Protein AF-A0A970TA28-F1 (afdb_monomer_lite)

Foldseek 3Di:
DQKFFDPQLVVLLVVQLVCQQVVNDDADDVCLLVPPVTIDDDDPPQDDDQDADFFLVVLLVRVLVSQVSDPDNCLPGQRRLLSVCRSRVCQQFNDDPNGTNRDDCLCRGADPPDLQSNCNHLHSNLNVLCVLAPPLSLAQRGDGSNDRDLLCVLAVSDVCQSRQNQNSQLCCQQFADPVVSYGDPPLSPPDAQQRSNCSRPPVVVVVVVPDPSSPDHSVVSNVPDDPSSVVRND

pLDDT: mean 92.18, std 5.47, range [70.69, 98.19]

Radius of gyration: 19.2 Å; chains: 1; bounding box: 44×40×49 Å

Structure (mmCIF, N/CA/C/O backbone):
data_AF-A0A970TA28-F1
#
_entry.id   AF-A0A970TA28-F1
#
loop_
_atom_site.group_PDB
_atom_site.id
_atom_site.type_symbol
_atom_site.label_atom_id
_atom_site.label_alt_id
_atom_site.label_comp_id
_atom_site.label_asym_id
_atom_site.label_entity_id
_atom_site.label_seq_id
_atom_site.pdbx_PDB_ins_code
_atom_site.Cartn_x
_atom_site.Cartn_y
_atom_site.Cartn_z
_atom_site.occupancy
_atom_site.B_iso_or_equiv
_atom_site.auth_seq_id
_atom_site.auth_comp_id
_atom_site.auth_asym_id
_atom_site.auth_atom_id
_atom_site.pdbx_PDB_model_num
ATOM 1 N N . MET A 1 1 ? -19.037 9.767 9.884 1.00 89.19 1 MET A N 1
ATOM 2 C CA . MET A 1 1 ? -18.231 10.943 9.486 1.00 89.19 1 MET A CA 1
ATOM 3 C C . MET A 1 1 ? -16.760 10.577 9.578 1.00 89.19 1 MET A C 1
ATOM 5 O O . MET A 1 1 ? -16.440 9.688 10.360 1.00 89.19 1 MET A O 1
ATOM 9 N N . LEU A 1 2 ? -15.897 11.191 8.768 1.00 94.31 2 LEU A N 1
ATOM 10 C CA . LEU A 1 2 ? -14.451 10.983 8.846 1.00 94.31 2 LEU A CA 1
ATOM 11 C C . LEU A 1 2 ? -13.891 11.561 10.156 1.00 94.31 2 LEU A C 1
ATOM 13 O O . LEU A 1 2 ? -14.307 12.632 10.601 1.00 94.31 2 LEU A O 1
ATOM 17 N N . ARG A 1 3 ? -12.977 10.824 10.787 1.00 95.56 3 ARG A N 1
ATOM 18 C CA . ARG A 1 3 ? -12.331 11.213 12.042 1.00 95.56 3 ARG A CA 1
ATOM 19 C C . ARG A 1 3 ? -10.854 10.843 12.014 1.00 95.56 3 ARG A C 1
ATOM 21 O O . ARG A 1 3 ? -10.392 10.128 11.127 1.00 95.56 3 ARG A O 1
ATOM 28 N N . GLU A 1 4 ? -10.142 11.322 13.013 1.00 96.75 4 GLU A N 1
ATOM 29 C CA . GLU A 1 4 ? -8.777 10.928 13.338 1.00 96.75 4 GLU A CA 1
ATOM 30 C C . GLU A 1 4 ? -8.694 10.598 14.827 1.00 96.75 4 GLU A C 1
ATOM 32 O O . GLU A 1 4 ? -9.433 11.177 15.628 1.00 96.75 4 GLU A O 1
ATOM 37 N N . PHE A 1 5 ? -7.827 9.661 15.209 1.00 98.19 5 PHE A N 1
ATOM 38 C CA . PHE A 1 5 ? -7.563 9.405 16.623 1.00 98.19 5 PHE A CA 1
ATOM 39 C C . PHE A 1 5 ? -6.798 10.566 17.267 1.00 98.19 5 PHE A C 1
ATOM 41 O O . PHE A 1 5 ? -5.888 11.133 16.663 1.00 98.19 5 PHE A O 1
ATOM 48 N N . THR A 1 6 ? -7.148 10.872 18.515 1.00 97.69 6 THR A N 1
ATOM 49 C CA . THR A 1 6 ? -6.296 11.619 19.452 1.00 97.69 6 THR A CA 1
ATOM 50 C C . THR A 1 6 ? -5.184 10.705 19.982 1.00 97.69 6 THR A C 1
ATOM 52 O O . THR A 1 6 ? -5.209 9.498 19.738 1.00 97.69 6 THR A O 1
ATOM 55 N N . GLU A 1 7 ? -4.247 11.230 20.778 1.00 96.94 7 GLU A N 1
ATOM 56 C CA . GLU A 1 7 ? -3.225 10.377 21.410 1.00 96.94 7 GLU A CA 1
ATOM 57 C C . GLU A 1 7 ? -3.851 9.301 22.312 1.00 96.94 7 GLU A C 1
ATOM 59 O O . GLU A 1 7 ? -3.487 8.131 22.245 1.00 96.94 7 GLU A O 1
ATOM 64 N N . THR A 1 8 ? -4.885 9.660 23.077 1.00 97.38 8 THR A N 1
ATOM 65 C CA . THR A 1 8 ? -5.658 8.701 23.883 1.00 97.38 8 THR A CA 1
ATOM 66 C C . THR A 1 8 ? -6.327 7.627 23.020 1.00 97.38 8 THR A C 1
ATOM 68 O O . THR A 1 8 ? -6.333 6.455 23.391 1.00 97.38 8 THR A O 1
ATOM 71 N N . GLY A 1 9 ? -6.863 7.988 21.848 1.00 97.75 9 GLY A N 1
ATOM 72 C CA . GLY A 1 9 ? -7.415 7.025 20.892 1.00 97.75 9 GLY A CA 1
ATOM 73 C C . GLY A 1 9 ? -6.357 6.091 20.300 1.00 97.75 9 GLY A C 1
ATOM 74 O O . GLY A 1 9 ? -6.614 4.897 20.139 1.00 97.75 9 GLY A O 1
ATOM 75 N N . LEU A 1 10 ? -5.158 6.611 20.021 1.00 97.81 10 LEU A N 1
ATOM 76 C CA . LEU A 1 10 ? -4.024 5.813 19.555 1.00 97.81 10 LEU A CA 1
ATOM 77 C C . LEU A 1 10 ? -3.574 4.806 20.615 1.00 97.81 10 LEU A C 1
ATOM 79 O O . LEU A 1 10 ? -3.378 3.642 20.273 1.00 97.81 10 LEU A O 1
ATOM 83 N N . GLU A 1 11 ? -3.476 5.209 21.882 1.00 97.62 11 GLU A N 1
ATOM 84 C CA . GLU A 1 11 ? -3.145 4.300 22.988 1.00 97.62 11 GLU A CA 1
ATOM 85 C C . GLU A 1 11 ? -4.168 3.172 23.133 1.00 97.62 11 GLU A C 1
ATOM 87 O O . GLU A 1 11 ? -3.812 1.995 23.180 1.00 97.62 11 GLU A O 1
ATOM 92 N N . VAL A 1 12 ? -5.459 3.502 23.090 1.00 97.31 12 VAL A N 1
ATOM 93 C CA . VAL A 1 12 ? -6.525 2.492 23.106 1.00 97.31 12 VAL A CA 1
ATOM 94 C C . VAL A 1 12 ? -6.393 1.518 21.933 1.00 97.31 12 VAL A C 1
ATOM 96 O O . VAL A 1 12 ? -6.573 0.309 22.102 1.00 97.31 12 VAL A O 1
ATOM 99 N N . PHE A 1 13 ? -6.047 2.013 20.743 1.00 97.94 13 PHE A N 1
ATOM 100 C CA . PHE A 1 13 ? -5.838 1.155 19.582 1.00 97.94 13 PHE A CA 1
ATOM 101 C C . PHE A 1 13 ? -4.569 0.295 19.697 1.00 97.94 13 PHE A C 1
ATOM 103 O O . PHE A 1 13 ? -4.603 -0.879 19.327 1.00 97.94 13 PHE A O 1
ATOM 110 N N . ARG A 1 14 ? -3.474 0.818 20.268 1.00 97.62 14 ARG A N 1
ATOM 111 C CA . ARG A 1 14 ? -2.256 0.046 20.586 1.00 97.62 14 ARG A CA 1
ATOM 112 C C . ARG A 1 14 ? -2.580 -1.120 21.521 1.00 97.62 14 ARG A C 1
ATOM 114 O O . ARG A 1 14 ? -2.218 -2.256 21.209 1.00 97.62 14 ARG A O 1
ATOM 121 N N . THR A 1 15 ? -3.305 -0.851 22.605 1.00 97.06 15 THR A N 1
ATOM 122 C CA . THR A 1 15 ? -3.743 -1.866 23.573 1.00 97.06 15 THR A CA 1
ATOM 123 C C . THR A 1 15 ? -4.620 -2.919 22.906 1.00 97.06 15 THR A C 1
ATOM 125 O O . THR A 1 15 ? -4.326 -4.108 23.005 1.00 97.06 15 THR A O 1
ATOM 128 N N . PHE A 1 16 ? -5.612 -2.497 22.116 1.00 96.81 16 PHE A N 1
ATOM 129 C CA . PHE A 1 16 ? -6.457 -3.412 21.348 1.00 96.81 16 PHE A CA 1
ATOM 130 C 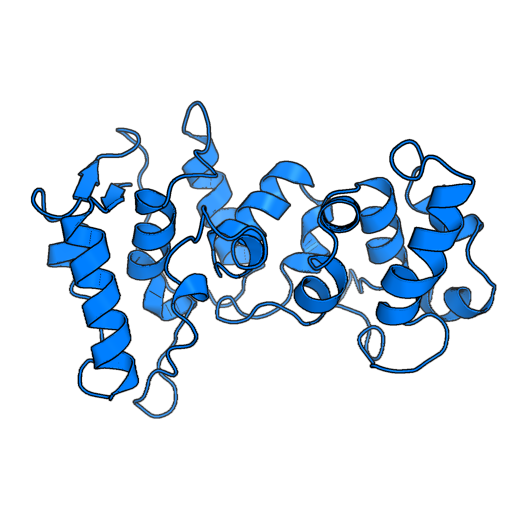C . PHE A 1 16 ? -5.648 -4.357 20.444 1.00 96.81 16 PHE A C 1
ATOM 132 O O . PHE A 1 16 ? -5.918 -5.559 20.405 1.00 96.81 16 PHE A O 1
ATOM 139 N N . LEU A 1 17 ? -4.651 -3.841 19.714 1.00 96.81 17 LEU A N 1
ATOM 140 C CA . LEU A 1 17 ? -3.800 -4.665 18.850 1.00 96.81 17 LEU A CA 1
ATOM 141 C C . LEU A 1 17 ? -2.975 -5.678 19.656 1.00 96.81 17 LEU A C 1
ATOM 143 O O . LEU A 1 17 ? -2.722 -6.775 19.157 1.00 96.81 17 LEU A O 1
ATOM 147 N N . SER A 1 18 ? -2.549 -5.324 20.874 1.00 96.12 18 SER A N 1
ATOM 148 C CA . SER A 1 18 ? -1.853 -6.243 21.783 1.00 96.12 18 SER A CA 1
ATOM 149 C C . SER A 1 18 ? -2.778 -7.353 22.272 1.00 96.12 18 SER A C 1
ATOM 151 O O . SER A 1 18 ? -2.493 -8.524 22.039 1.00 96.12 18 SER A O 1
ATOM 153 N N . GLU A 1 19 ? -3.930 -6.993 22.836 1.00 94.62 19 GLU A N 1
ATOM 154 C CA . GLU A 1 19 ? -4.918 -7.940 23.369 1.00 94.62 19 GLU A CA 1
ATOM 155 C C . GLU A 1 19 ? -5.432 -8.900 22.289 1.00 94.62 19 GLU A C 1
ATOM 157 O O . GLU A 1 19 ? -5.535 -10.104 22.506 1.00 94.62 19 GLU A O 1
ATOM 162 N N . THR A 1 20 ? -5.706 -8.388 21.085 1.00 93.75 20 THR A N 1
ATOM 163 C CA . THR A 1 20 ? -6.155 -9.213 19.951 1.00 93.75 20 THR A CA 1
ATOM 164 C C . THR A 1 20 ? -5.072 -10.210 19.530 1.00 93.75 20 THR A C 1
ATOM 166 O O . THR A 1 20 ? -5.380 -11.335 19.147 1.00 93.75 20 THR A O 1
ATOM 169 N N . ARG A 1 21 ? -3.789 -9.829 19.614 1.00 93.38 21 ARG A N 1
ATOM 170 C CA . ARG A 1 21 ? -2.665 -10.729 19.308 1.00 93.38 21 ARG A CA 1
ATOM 171 C C . ARG A 1 21 ? -2.540 -11.861 20.328 1.00 93.38 21 ARG A C 1
ATOM 173 O O . ARG A 1 21 ? -2.111 -12.949 19.958 1.00 93.38 21 ARG A O 1
ATOM 180 N N . GLU A 1 22 ? -2.920 -11.602 21.573 1.00 91.62 22 GLU A N 1
ATOM 181 C CA . GLU A 1 22 ? -2.973 -12.584 22.662 1.00 91.62 22 GLU A CA 1
ATOM 182 C C . GLU A 1 22 ? -4.254 -13.437 22.638 1.00 91.62 22 GLU A C 1
ATOM 184 O O . GLU A 1 22 ? -4.374 -14.380 23.412 1.00 91.62 22 GLU A O 1
ATOM 189 N N . GLY A 1 23 ? -5.204 -13.138 21.742 1.00 87.38 23 GLY A N 1
ATOM 190 C CA . GLY A 1 23 ? -6.494 -13.829 21.661 1.00 87.38 23 GLY A CA 1
ATOM 191 C C . GLY A 1 23 ? -7.528 -13.345 22.682 1.00 87.38 23 GLY A C 1
ATOM 192 O O . GLY A 1 23 ? -8.589 -13.945 22.804 1.00 87.38 23 GLY A O 1
ATOM 193 N N . ASN A 1 24 ? -7.253 -12.242 23.381 1.00 87.00 24 ASN A N 1
ATOM 194 C CA . ASN A 1 24 ? -8.108 -11.692 24.436 1.00 87.00 24 ASN A CA 1
ATOM 195 C C . ASN A 1 24 ? -9.228 -10.785 23.896 1.00 87.00 24 ASN A C 1
ATOM 197 O O . ASN A 1 24 ? -10.056 -10.291 24.662 1.00 87.00 24 ASN A O 1
ATOM 201 N N . ARG A 1 25 ? -9.247 -10.513 22.584 1.00 84.56 25 ARG A N 1
ATOM 202 C CA . ARG A 1 25 ? -10.191 -9.575 21.967 1.00 84.56 25 ARG A CA 1
ATOM 203 C C . ARG A 1 25 ? -10.436 -9.887 20.496 1.00 84.56 25 ARG A C 1
ATOM 205 O O . ARG A 1 25 ? -9.496 -10.153 19.757 1.00 84.56 25 ARG A O 1
ATOM 212 N N . GLU A 1 26 ? -11.692 -9.809 20.058 1.00 77.38 26 GLU A N 1
ATOM 213 C CA . GLU A 1 26 ? -12.083 -10.170 18.684 1.00 77.38 26 GL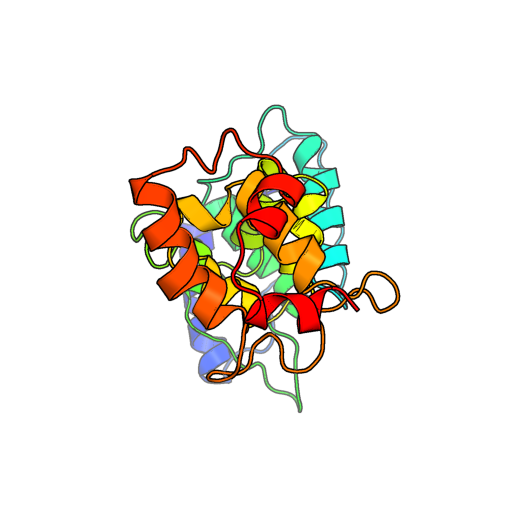U A CA 1
ATOM 214 C C . GLU A 1 26 ? -12.374 -8.969 17.771 1.00 77.38 26 GLU A C 1
ATOM 216 O O . GLU A 1 26 ? -12.294 -9.089 16.544 1.00 77.38 26 GLU A O 1
ATOM 221 N N . GLY A 1 27 ? -12.708 -7.804 18.333 1.00 84.38 27 GLY A N 1
ATOM 222 C CA . GLY A 1 27 ? -13.155 -6.640 17.566 1.00 84.38 27 GLY A CA 1
ATOM 223 C C . GLY A 1 27 ? -12.859 -5.310 18.251 1.00 84.38 27 GLY A C 1
ATOM 224 O O . GLY A 1 27 ? -12.813 -5.223 19.481 1.00 84.38 27 GLY A O 1
ATOM 225 N N . PHE A 1 28 ? -12.625 -4.278 17.438 1.00 90.44 28 PHE A N 1
ATOM 226 C CA . PHE A 1 28 ? -12.413 -2.923 17.936 1.00 90.44 28 PHE A CA 1
ATOM 227 C C . PHE A 1 28 ? -13.771 -2.279 18.261 1.00 90.44 28 PHE A C 1
ATOM 229 O O . PHE A 1 28 ? -14.652 -2.324 17.399 1.00 90.44 28 PHE A O 1
ATOM 236 N N . PRO A 1 29 ? -13.968 -1.689 19.454 1.00 90.31 29 PRO A N 1
ATOM 237 C CA . PRO A 1 29 ? -15.265 -1.124 19.832 1.00 90.31 29 PRO A CA 1
ATOM 238 C C . PRO A 1 29 ? -15.659 0.088 18.977 1.00 90.31 29 PRO A C 1
ATOM 240 O O . PRO A 1 29 ? -14.902 1.058 18.852 1.00 90.31 29 PRO A O 1
ATOM 243 N N . ASP A 1 30 ? -16.868 0.058 18.414 1.00 90.62 30 ASP A N 1
ATOM 244 C CA . ASP A 1 30 ? -17.380 1.110 17.525 1.00 90.62 30 ASP A CA 1
ATOM 245 C C . ASP A 1 30 ? -17.643 2.435 18.259 1.00 90.62 30 ASP A C 1
ATOM 247 O O . ASP A 1 30 ? -17.602 3.515 17.656 1.00 90.62 30 ASP A O 1
ATOM 251 N N . GLU A 1 31 ? -17.848 2.378 19.575 1.00 92.62 31 GLU A N 1
ATOM 252 C CA . GLU A 1 31 ? -18.010 3.540 20.446 1.00 92.62 31 GLU A CA 1
ATOM 253 C C . GLU A 1 31 ? -16.738 4.394 20.452 1.00 92.62 31 GLU A C 1
ATOM 255 O O . GLU A 1 31 ? -16.802 5.624 20.414 1.00 92.62 31 GLU A O 1
ATOM 260 N N . ILE A 1 32 ? -15.566 3.751 20.421 1.00 94.38 32 ILE A N 1
ATOM 261 C CA . ILE A 1 32 ? -14.268 4.435 20.442 1.00 94.38 32 ILE A CA 1
ATOM 262 C C . ILE A 1 32 ? -14.037 5.168 19.121 1.00 94.38 32 ILE A C 1
ATOM 264 O O . ILE A 1 32 ? -13.558 6.301 19.128 1.00 94.38 32 ILE A O 1
ATOM 268 N N . LEU A 1 33 ? -14.468 4.584 17.995 1.00 94.69 33 LEU A N 1
ATOM 269 C CA . LEU A 1 33 ? -14.372 5.209 16.670 1.00 94.69 33 LEU A CA 1
ATOM 270 C C . LEU A 1 33 ? -15.173 6.511 16.551 1.00 94.69 33 LEU A C 1
ATOM 272 O O . LEU A 1 33 ? -14.926 7.270 15.614 1.00 94.69 33 LEU A O 1
ATOM 276 N N . ASN A 1 34 ? -16.118 6.768 17.460 1.00 93.56 34 ASN A N 1
ATOM 277 C CA . ASN A 1 34 ? -16.972 7.956 17.454 1.00 93.56 34 ASN A CA 1
ATOM 278 C C . ASN A 1 34 ? -16.864 8.809 18.726 1.00 93.56 34 ASN A C 1
ATOM 280 O O . ASN A 1 34 ? -17.508 9.859 18.811 1.00 93.56 34 ASN A O 1
ATOM 284 N N . SER A 1 35 ?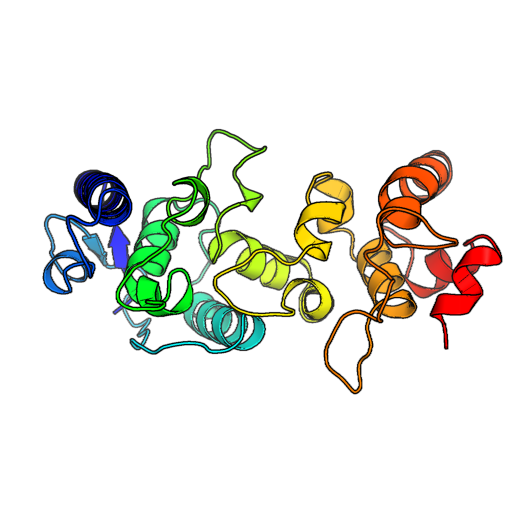 -16.054 8.379 19.692 1.00 94.38 35 SER A N 1
ATOM 285 C CA . SER A 1 35 ? -15.934 9.011 21.000 1.00 94.38 35 SER A CA 1
ATOM 286 C C . SER A 1 35 ? -15.206 10.358 20.907 1.00 94.38 35 SER A C 1
ATOM 288 O O . SER A 1 35 ? -14.079 10.390 20.404 1.00 94.38 35 SER A O 1
ATOM 290 N N . PRO A 1 36 ? -15.756 11.450 21.472 1.00 93.62 36 PRO A N 1
ATOM 291 C CA . PRO A 1 36 ? -15.071 12.746 21.516 1.00 93.62 36 PRO A CA 1
ATOM 292 C C . PRO A 1 36 ? -13.778 12.708 22.349 1.00 93.62 36 PRO A C 1
ATOM 294 O O . PRO A 1 36 ? -12.853 13.454 22.066 1.00 93.62 36 PRO A O 1
ATOM 297 N N . ASN A 1 37 ? -13.665 11.787 23.314 1.00 95.31 37 ASN A N 1
ATOM 298 C CA . ASN A 1 37 ? -12.456 11.629 24.139 1.00 95.31 37 ASN A CA 1
ATOM 299 C C . ASN A 1 37 ? -11.300 10.906 23.424 1.00 95.31 37 ASN A C 1
ATOM 301 O O . ASN A 1 37 ? -10.185 10.873 23.939 1.00 95.31 37 ASN A O 1
ATOM 305 N N . HIS A 1 38 ? -11.575 10.278 22.277 1.00 97.25 38 HIS A N 1
ATOM 306 C CA . HIS A 1 38 ? -10.628 9.414 21.563 1.00 97.25 38 HIS A CA 1
ATOM 307 C C . HIS A 1 38 ? -10.438 9.835 20.102 1.00 97.25 38 HIS A C 1
ATOM 309 O O . HIS A 1 38 ? -9.544 9.331 19.426 1.00 97.25 38 HIS A O 1
ATOM 315 N N . THR A 1 39 ? -11.292 10.720 19.581 1.00 97.38 39 THR A N 1
ATOM 316 C CA . THR A 1 39 ? -11.286 11.108 18.172 1.00 97.38 39 THR A CA 1
ATOM 317 C C . THR A 1 39 ? -11.659 12.568 17.975 1.00 97.38 39 THR A C 1
ATOM 319 O O . THR A 1 39 ? -12.572 13.076 18.626 1.00 97.38 39 THR A O 1
ATOM 322 N N . ASN A 1 40 ? -11.040 13.193 16.977 1.00 95.81 40 ASN A N 1
ATOM 323 C CA . ASN A 1 40 ? -11.439 14.495 16.456 1.00 95.81 40 ASN A CA 1
ATOM 324 C C . ASN A 1 40 ? -12.181 14.325 15.128 1.00 95.81 40 ASN A C 1
ATOM 326 O O . ASN A 1 40 ? -11.899 13.409 14.351 1.00 95.81 40 ASN A O 1
ATOM 330 N N . LEU A 1 41 ? -13.151 15.200 14.858 1.00 93.94 41 LEU A N 1
ATOM 331 C CA . LEU A 1 41 ? -13.810 15.239 13.555 1.00 93.94 41 LEU A CA 1
ATOM 332 C C . LEU A 1 41 ? -12.827 15.790 12.516 1.00 93.94 41 LEU A C 1
ATOM 334 O O . LEU A 1 41 ? -12.285 16.876 12.703 1.00 93.94 41 LEU A O 1
ATOM 338 N N . LEU A 1 42 ? -12.647 15.075 11.406 1.00 91.38 42 LEU A N 1
ATOM 339 C CA . LEU A 1 42 ? -11.768 15.502 10.322 1.00 91.38 42 LEU A CA 1
ATOM 340 C C . LEU A 1 42 ? -12.578 15.677 9.037 1.00 91.38 42 LEU A C 1
ATOM 342 O O . LEU A 1 42 ? -13.239 14.747 8.587 1.00 91.38 42 LEU A O 1
ATOM 346 N N . GLY A 1 43 ? -12.503 16.860 8.424 1.00 82.94 43 GLY A N 1
ATOM 347 C CA . GLY A 1 43 ? -13.200 17.156 7.169 1.00 82.94 43 GLY A CA 1
ATOM 348 C C . GLY A 1 43 ? -14.727 17.125 7.299 1.00 82.94 43 GLY A C 1
ATOM 349 O O . GLY A 1 43 ? -15.355 16.160 6.847 1.00 82.94 43 GLY A O 1
ATOM 350 N N . PRO A 1 44 ? -15.348 18.167 7.886 1.00 77.81 44 PRO A N 1
ATOM 351 C CA . PRO A 1 44 ? -16.802 18.273 7.984 1.00 77.81 44 PRO A CA 1
ATOM 352 C C . PRO A 1 44 ? -17.466 18.039 6.616 1.00 77.81 44 PRO A C 1
ATOM 354 O O . PRO A 1 44 ? -17.135 18.698 5.635 1.00 77.81 44 PRO A O 1
ATOM 357 N N . GLY A 1 45 ? -18.369 17.056 6.531 1.00 80.44 45 GLY A N 1
ATOM 358 C CA . GLY A 1 45 ? -19.044 16.668 5.282 1.00 80.44 45 GLY A CA 1
ATOM 359 C C . GLY A 1 45 ? -18.425 15.480 4.528 1.00 80.44 45 GLY A C 1
ATOM 360 O O . GLY A 1 45 ? -19.056 14.942 3.611 1.00 80.44 45 GLY A O 1
ATOM 361 N N . VAL A 1 46 ? -17.247 14.986 4.929 1.00 89.69 46 VAL A N 1
ATOM 362 C CA . VAL A 1 46 ? -16.703 13.728 4.394 1.00 89.69 46 VAL A CA 1
ATOM 363 C C . VAL A 1 46 ? -17.315 12.541 5.136 1.00 89.69 46 VAL A C 1
ATOM 365 O O . VAL A 1 46 ? -17.015 12.254 6.297 1.00 89.69 46 VAL A O 1
ATOM 368 N N . ASN A 1 47 ? -18.192 11.818 4.440 1.00 88.38 47 ASN A N 1
ATOM 369 C CA . ASN A 1 47 ? -18.864 10.636 4.967 1.00 88.38 47 ASN A CA 1
ATOM 370 C C . ASN A 1 47 ? -18.281 9.357 4.374 1.00 88.38 47 ASN A C 1
ATOM 372 O O . ASN A 1 47 ? -18.506 9.046 3.206 1.00 88.38 47 ASN A O 1
ATOM 376 N N . ILE A 1 48 ? -17.591 8.592 5.219 1.00 92.94 48 ILE A N 1
ATOM 377 C CA . ILE A 1 48 ? -17.159 7.229 4.910 1.00 92.94 48 ILE A CA 1
ATOM 378 C C . ILE A 1 48 ? -18.147 6.220 5.508 1.00 92.94 48 ILE A C 1
ATOM 380 O O . ILE A 1 48 ? -18.753 6.483 6.548 1.00 92.94 48 ILE A O 1
ATOM 384 N N . LYS A 1 49 ? -18.319 5.074 4.848 1.00 93.88 49 LYS A N 1
ATOM 385 C CA . LYS A 1 49 ? -19.237 4.003 5.252 1.00 93.88 49 LYS A CA 1
ATOM 386 C C . LYS A 1 49 ? -18.447 2.775 5.679 1.00 93.88 49 LYS A C 1
ATOM 388 O O . LYS A 1 49 ? -17.514 2.383 4.982 1.00 93.88 49 LYS A O 1
ATOM 393 N N . LYS A 1 50 ? -18.866 2.144 6.777 1.00 92.38 50 LYS A N 1
ATOM 394 C CA . LYS A 1 50 ? -18.310 0.859 7.208 1.00 92.38 50 LYS A CA 1
ATOM 395 C C . LYS A 1 50 ? -18.679 -0.207 6.178 1.00 92.38 50 LYS A C 1
ATOM 397 O O . LYS A 1 50 ? -19.824 -0.278 5.734 1.00 92.38 50 LYS A O 1
ATOM 402 N N . ARG A 1 51 ? -17.683 -0.971 5.739 1.00 94.69 51 ARG A N 1
ATOM 403 C CA . ARG A 1 51 ? -17.816 -2.071 4.779 1.00 94.69 51 ARG A CA 1
ATOM 404 C C . ARG A 1 51 ? -16.567 -2.941 4.825 1.00 94.69 51 ARG A C 1
ATOM 406 O O . ARG A 1 51 ? -15.501 -2.467 5.214 1.00 94.69 51 ARG A O 1
ATOM 413 N N . VAL A 1 52 ? -16.701 -4.180 4.370 1.00 95.44 52 VAL A N 1
ATOM 414 C CA . VAL A 1 52 ? -15.572 -5.092 4.173 1.00 95.44 52 VAL A CA 1
ATOM 415 C C . VAL A 1 52 ? -15.140 -5.032 2.711 1.00 95.44 52 VAL A C 1
ATOM 417 O O . VAL A 1 52 ? -15.974 -5.083 1.804 1.00 95.44 52 VAL A O 1
ATOM 420 N N . PHE A 1 53 ? -13.841 -4.875 2.479 1.00 96.81 53 PHE A N 1
ATOM 421 C CA . PHE A 1 53 ? -13.244 -4.880 1.148 1.00 96.81 53 PHE A CA 1
ATOM 422 C C . PHE A 1 53 ? -12.639 -6.244 0.846 1.00 96.81 53 PHE A C 1
ATOM 424 O O . PHE A 1 53 ? -11.934 -6.817 1.674 1.00 96.81 53 PHE A O 1
ATOM 431 N N . THR A 1 54 ? -12.872 -6.740 -0.365 1.00 94.00 54 THR A N 1
ATOM 432 C CA . THR A 1 54 ? -12.299 -8.017 -0.820 1.00 94.00 54 THR A CA 1
ATOM 433 C C . THR A 1 54 ? -10.945 -7.818 -1.494 1.00 94.00 54 THR A C 1
ATOM 435 O O . THR A 1 54 ? -10.061 -8.671 -1.398 1.00 94.00 54 THR A O 1
ATOM 438 N N . THR A 1 55 ? -10.746 -6.664 -2.136 1.00 95.06 55 THR A N 1
ATOM 439 C CA . THR A 1 55 ? -9.506 -6.326 -2.840 1.00 95.06 55 THR A CA 1
ATOM 440 C C . THR A 1 55 ? -8.907 -5.024 -2.325 1.00 95.06 55 THR A C 1
ATOM 442 O O . THR A 1 55 ? -9.607 -4.088 -1.928 1.00 95.06 55 THR A O 1
ATOM 445 N N . LYS A 1 56 ? -7.575 -4.940 -2.365 1.00 95.31 56 LYS A N 1
ATOM 446 C CA . LYS A 1 56 ? -6.848 -3.719 -2.009 1.00 95.31 56 LYS A CA 1
ATOM 447 C C . LYS A 1 56 ? -7.161 -2.574 -2.975 1.00 95.31 56 LYS A C 1
ATOM 449 O O . LYS A 1 56 ? -7.333 -1.447 -2.519 1.00 95.31 56 LYS A O 1
ATOM 454 N N . LYS A 1 57 ? -7.297 -2.859 -4.278 1.00 95.44 57 LYS A N 1
ATOM 455 C CA . LYS A 1 57 ? -7.727 -1.889 -5.303 1.00 95.44 57 LYS A CA 1
ATOM 456 C C . LYS A 1 57 ? -9.046 -1.220 -4.918 1.00 95.44 57 LYS A C 1
ATOM 458 O O . LYS A 1 57 ? -9.111 0.004 -4.881 1.00 95.44 57 LYS A O 1
ATOM 463 N N . GLU A 1 58 ? -10.061 -2.001 -4.557 1.00 96.94 58 GLU A N 1
ATOM 464 C CA . GLU A 1 58 ? -11.361 -1.469 -4.147 1.00 96.94 58 GLU A CA 1
ATOM 465 C C . GLU A 1 58 ? -11.263 -0.573 -2.903 1.00 96.94 58 GLU A C 1
ATOM 467 O O . GLU A 1 58 ? -11.770 0.552 -2.912 1.00 96.94 58 GLU A O 1
ATOM 472 N N . MET A 1 59 ? -10.569 -1.043 -1.861 1.00 97.62 59 MET A N 1
ATOM 473 C CA . MET A 1 59 ? -10.356 -0.286 -0.623 1.00 97.62 59 MET A CA 1
ATOM 474 C C . MET A 1 59 ? -9.670 1.055 -0.894 1.00 97.62 59 MET A C 1
ATOM 476 O O . MET A 1 59 ? -10.125 2.104 -0.441 1.00 97.62 59 MET A O 1
ATOM 480 N N . VAL A 1 60 ? -8.586 1.031 -1.668 1.00 96.38 60 VAL A N 1
ATOM 481 C CA . VAL A 1 60 ? -7.770 2.212 -1.954 1.00 96.38 60 VAL A CA 1
ATOM 482 C C . VAL A 1 60 ? -8.529 3.213 -2.810 1.00 96.38 60 VAL A C 1
ATOM 484 O O . VAL A 1 60 ? -8.523 4.396 -2.485 1.00 96.38 60 VAL A O 1
ATOM 487 N N . LEU A 1 61 ? -9.227 2.765 -3.858 1.00 96.50 61 LEU A N 1
ATOM 488 C CA . LEU A 1 61 ? -10.035 3.654 -4.696 1.00 96.50 61 LEU A CA 1
ATOM 489 C C . LEU A 1 61 ? -11.183 4.284 -3.905 1.00 96.50 61 LEU A C 1
ATOM 491 O O . LEU A 1 61 ? -11.451 5.476 -4.067 1.00 96.50 61 LEU A O 1
ATOM 495 N N . TYR A 1 62 ? -11.832 3.518 -3.023 1.00 97.25 62 TYR A N 1
ATOM 496 C CA . TYR A 1 62 ? -12.878 4.039 -2.151 1.00 97.25 62 TYR A CA 1
ATOM 497 C C . TYR A 1 62 ? -12.336 5.106 -1.195 1.00 97.25 62 TYR A C 1
ATOM 499 O O . TYR A 1 62 ? -12.891 6.203 -1.121 1.00 97.25 62 TYR A O 1
ATOM 507 N N . ILE A 1 63 ? -11.253 4.807 -0.474 1.00 96.25 63 ILE A N 1
ATOM 508 C CA . ILE A 1 63 ? -10.663 5.736 0.495 1.00 96.25 63 ILE A CA 1
ATOM 509 C C . ILE A 1 63 ? -10.153 6.984 -0.223 1.00 96.25 63 ILE A C 1
ATOM 511 O O . ILE A 1 63 ? -10.541 8.086 0.151 1.00 96.25 63 ILE A O 1
ATOM 515 N N . HIS A 1 64 ? -9.386 6.821 -1.304 1.00 95.62 64 HIS A N 1
ATOM 516 C CA . HIS A 1 64 ? -8.884 7.931 -2.111 1.00 95.62 64 HIS A CA 1
ATOM 517 C C . HIS A 1 64 ? -10.024 8.843 -2.576 1.00 95.62 64 HIS A C 1
ATOM 519 O O . HIS A 1 64 ? -10.001 10.030 -2.281 1.00 95.62 64 HIS A O 1
ATOM 525 N N . LYS A 1 65 ? -11.080 8.290 -3.192 1.00 94.62 65 LYS A N 1
ATOM 526 C CA . LYS A 1 65 ? -12.242 9.064 -3.665 1.00 94.62 65 LYS A CA 1
ATOM 527 C C . LYS A 1 65 ? -12.902 9.897 -2.561 1.00 94.62 65 LYS A C 1
ATOM 529 O O . LYS A 1 65 ? -13.363 11.004 -2.831 1.00 94.62 65 LYS A O 1
ATOM 534 N N . ASN A 1 66 ? -13.006 9.363 -1.344 1.00 94.50 66 ASN A N 1
ATOM 535 C CA . ASN A 1 66 ? -13.609 10.092 -0.228 1.00 94.50 66 ASN A CA 1
ATOM 536 C C . ASN A 1 66 ? -12.660 11.150 0.342 1.00 94.50 66 ASN A C 1
ATOM 538 O O . ASN A 1 66 ? -13.107 12.257 0.629 1.00 94.50 66 ASN A O 1
ATOM 542 N N . LEU A 1 67 ? -11.367 10.839 0.466 1.00 93.56 67 LEU A N 1
ATOM 543 C CA . LEU A 1 67 ? -10.365 11.774 0.977 1.00 93.56 67 LEU A CA 1
ATOM 544 C C . LEU A 1 67 ? -10.051 12.904 -0.012 1.00 93.56 67 LEU A C 1
ATOM 546 O O . LEU A 1 67 ? -9.755 14.004 0.433 1.00 93.56 67 LEU A O 1
ATOM 550 N N . SER A 1 68 ? -10.210 12.701 -1.325 1.00 91.56 68 SER A N 1
ATOM 551 C CA . SER A 1 68 ? -10.087 13.766 -2.337 1.00 91.56 68 SER A CA 1
ATOM 552 C C . SER A 1 68 ? -11.128 14.888 -2.195 1.00 91.56 68 SER A C 1
ATOM 554 O O . SER A 1 68 ? -11.073 15.860 -2.938 1.00 91.56 68 SER A O 1
ATOM 556 N N . ARG A 1 69 ? -12.099 14.757 -1.280 1.00 90.00 69 ARG A N 1
ATOM 557 C CA . ARG A 1 69 ? -13.033 15.834 -0.909 1.00 90.00 69 ARG A CA 1
ATOM 558 C C . ARG A 1 69 ? -12.446 16.806 0.116 1.00 90.00 69 ARG A C 1
ATOM 560 O O . ARG A 1 69 ? -13.030 17.859 0.347 1.00 90.00 69 ARG A O 1
ATOM 567 N N . LEU A 1 70 ? -11.342 16.436 0.759 1.00 88.50 70 LEU A N 1
ATOM 568 C CA . LEU A 1 70 ? -10.545 17.346 1.572 1.00 88.50 70 LEU A CA 1
ATOM 569 C C . LEU A 1 70 ? -9.756 18.277 0.645 1.00 88.50 70 LEU A C 1
ATOM 571 O O . LEU A 1 70 ? -9.405 17.885 -0.467 1.00 88.50 70 LEU A O 1
ATOM 575 N N . SER A 1 71 ? -9.431 19.483 1.113 1.00 83.94 71 SER A N 1
ATOM 576 C CA . SER A 1 71 ? -8.560 20.408 0.372 1.00 83.94 71 SER A CA 1
ATOM 577 C C . SER A 1 71 ? -7.179 19.803 0.109 1.00 83.94 71 SER A C 1
ATOM 579 O O . SER A 1 71 ? -6.622 19.965 -0.972 1.00 83.94 71 SER A O 1
ATOM 581 N N . VAL A 1 72 ? -6.649 19.071 1.091 1.00 84.88 72 VAL A N 1
ATOM 582 C CA . VAL A 1 72 ? -5.410 18.296 1.005 1.00 84.88 72 VAL A CA 1
ATOM 583 C C . VAL A 1 72 ? -5.612 16.988 1.762 1.00 84.88 72 VAL A C 1
ATOM 585 O O . VAL A 1 72 ? -6.154 16.984 2.867 1.00 84.88 72 VAL A O 1
ATOM 588 N N . ILE A 1 73 ? -5.166 15.871 1.184 1.00 86.12 73 ILE A N 1
ATOM 589 C CA . ILE A 1 73 ? -5.140 14.582 1.883 1.00 86.12 73 ILE A CA 1
ATOM 590 C C . ILE A 1 73 ? -3.925 14.583 2.820 1.00 86.12 73 ILE A C 1
ATOM 592 O O . ILE A 1 73 ? -2.796 14.627 2.326 1.00 86.12 73 ILE A O 1
ATOM 596 N N . PRO A 1 74 ? -4.104 14.518 4.151 1.00 82.06 74 PRO A N 1
ATOM 597 C CA . PRO A 1 74 ? -2.981 14.610 5.071 1.00 82.06 74 PRO A CA 1
ATOM 598 C C . PRO A 1 74 ? -2.264 13.255 5.149 1.00 82.06 74 PRO A C 1
ATOM 600 O O . PRO A 1 74 ? -2.654 12.348 5.884 1.00 82.06 74 PRO A O 1
ATOM 603 N N . ILE A 1 75 ? -1.217 13.090 4.337 1.00 79.00 75 ILE A N 1
ATOM 604 C CA . ILE A 1 75 ? -0.451 11.838 4.264 1.00 79.00 75 ILE A CA 1
ATOM 605 C C . ILE A 1 75 ? 0.316 11.565 5.570 1.00 79.00 75 ILE A C 1
ATOM 607 O O . ILE A 1 75 ? 0.141 10.479 6.121 1.00 79.00 75 ILE A O 1
ATOM 611 N N . PRO A 1 76 ? 1.102 12.498 6.140 1.00 84.38 76 PRO A N 1
ATOM 612 C CA . PRO A 1 76 ? 1.630 12.321 7.487 1.00 84.38 76 PRO A CA 1
ATOM 613 C C . PRO A 1 76 ? 0.559 12.713 8.518 1.00 84.38 76 PRO A C 1
ATOM 615 O O . PRO A 1 76 ? 0.606 13.790 9.099 1.00 84.38 76 PRO A O 1
ATOM 618 N N . ASN A 1 77 ? -0.437 11.851 8.727 1.00 94.06 77 ASN A N 1
ATOM 619 C CA . ASN A 1 77 ? -1.409 12.006 9.813 1.00 94.06 77 ASN A CA 1
ATOM 620 C C . ASN A 1 77 ? -1.642 10.665 10.514 1.00 94.06 77 ASN A C 1
ATOM 622 O O . ASN A 1 77 ? -2.448 9.838 10.081 1.00 94.06 77 ASN A O 1
ATOM 626 N N . VAL A 1 78 ? -0.906 10.453 11.605 1.00 96.44 78 VAL A N 1
ATOM 627 C CA . VAL A 1 78 ? -0.956 9.206 12.375 1.00 96.44 78 VAL A CA 1
ATOM 628 C C . VAL A 1 78 ? -2.372 8.918 12.869 1.00 96.44 78 VAL A C 1
ATOM 630 O O . VAL A 1 78 ? -2.834 7.784 12.737 1.00 96.44 78 VAL A O 1
ATOM 633 N N . GLY A 1 79 ? -3.086 9.937 13.353 1.00 97.38 79 GLY A N 1
ATOM 634 C CA . GLY A 1 79 ? -4.454 9.812 13.850 1.00 97.38 79 GLY A CA 1
ATOM 635 C C . GLY A 1 79 ? -5.433 9.324 12.782 1.00 97.38 79 GLY A C 1
ATOM 636 O O . GLY A 1 79 ? -6.162 8.363 13.018 1.00 97.38 79 GLY A O 1
ATOM 637 N N . LEU A 1 80 ? -5.435 9.936 11.594 1.00 96.88 80 LEU A N 1
ATOM 638 C CA . LEU A 1 80 ? -6.321 9.582 10.481 1.00 96.88 80 LEU A CA 1
ATOM 639 C C . LEU A 1 80 ? -6.069 8.156 9.994 1.00 96.88 80 LEU A C 1
ATOM 641 O O . LEU A 1 80 ? -7.001 7.364 9.862 1.00 96.88 80 LEU A O 1
ATOM 645 N N . TRP A 1 81 ? -4.815 7.828 9.682 1.00 97.50 81 TRP A N 1
ATOM 646 C CA . TRP A 1 81 ? -4.504 6.544 9.055 1.00 97.50 81 TRP A CA 1
ATOM 647 C C . TRP A 1 81 ? -4.689 5.374 10.016 1.00 97.50 81 TRP A C 1
ATOM 649 O O . TRP A 1 81 ? -5.204 4.335 9.598 1.00 97.50 81 TRP A O 1
ATOM 659 N N . SER A 1 82 ? -4.371 5.577 11.297 1.00 97.94 82 SER A N 1
ATOM 660 C CA . SER A 1 82 ? -4.623 4.586 12.345 1.00 97.94 82 SER A CA 1
ATOM 661 C C . SER A 1 82 ? -6.121 4.444 12.631 1.00 97.94 82 SER A C 1
ATOM 663 O O . SER A 1 82 ? -6.614 3.330 12.794 1.00 97.94 82 SER A O 1
ATOM 665 N N . TRP A 1 83 ? -6.880 5.545 12.600 1.00 97.88 83 TRP A N 1
ATOM 666 C CA . TRP A 1 83 ? -8.339 5.494 12.718 1.00 97.88 83 TRP A CA 1
ATOM 667 C C . TRP A 1 83 ? -8.984 4.756 11.544 1.00 97.88 83 TRP A C 1
ATOM 669 O O . TRP A 1 83 ? -9.833 3.897 11.761 1.00 97.88 83 TRP A O 1
ATOM 679 N N . LEU A 1 84 ? -8.539 4.992 10.306 1.00 97.69 84 LEU A N 1
ATOM 680 C CA . LEU A 1 84 ? -8.997 4.230 9.139 1.00 97.69 84 LEU A CA 1
ATOM 681 C C . LEU A 1 84 ? -8.649 2.740 9.254 1.00 97.69 84 LEU A C 1
ATOM 683 O O . LEU A 1 84 ? -9.441 1.899 8.826 1.00 97.69 84 LEU A O 1
ATOM 687 N N . ALA A 1 85 ? -7.490 2.404 9.827 1.00 97.56 85 ALA A N 1
ATOM 688 C CA . ALA A 1 85 ? -7.103 1.019 10.071 1.00 97.56 85 ALA A CA 1
ATOM 689 C C . ALA A 1 85 ? -8.024 0.336 11.090 1.00 97.56 85 ALA A C 1
ATOM 691 O O . ALA A 1 85 ? -8.457 -0.788 10.845 1.00 97.56 85 ALA A O 1
ATOM 692 N N . ALA A 1 86 ? -8.375 1.020 12.182 1.00 97.56 86 ALA A N 1
ATOM 693 C CA . ALA A 1 86 ? -9.353 0.530 13.151 1.00 97.56 86 ALA A CA 1
ATOM 694 C C . ALA A 1 86 ? -10.769 0.437 12.546 1.00 97.56 86 ALA A C 1
ATOM 696 O O . ALA A 1 86 ? -11.460 -0.565 12.707 1.00 97.56 86 ALA A O 1
ATOM 697 N N . PHE A 1 87 ? -11.184 1.445 11.775 1.00 97.25 87 PHE A N 1
ATOM 698 C CA . PHE A 1 87 ? -12.505 1.512 11.148 1.00 97.25 87 PHE A CA 1
ATOM 699 C C . PHE A 1 87 ? -12.728 0.409 10.098 1.00 97.25 87 PHE A C 1
ATOM 701 O O . PHE A 1 87 ? -13.828 -0.132 9.984 1.00 97.25 87 PHE A O 1
ATOM 708 N N . TYR A 1 88 ? -11.683 0.050 9.344 1.00 97.31 88 TYR A N 1
ATOM 709 C CA . TYR A 1 88 ? -11.702 -1.026 8.345 1.00 97.31 88 TYR A CA 1
ATOM 710 C C . TYR A 1 88 ? -10.945 -2.279 8.796 1.00 97.31 88 TYR A C 1
ATOM 712 O O . TYR A 1 88 ? -10.466 -3.045 7.952 1.00 97.31 88 TYR A O 1
ATOM 720 N N . PHE A 1 89 ? -10.846 -2.513 10.108 1.00 96.25 89 PHE A N 1
ATOM 721 C CA . PHE A 1 89 ? -10.029 -3.591 10.664 1.00 96.25 89 PHE A CA 1
ATOM 722 C C . PHE A 1 89 ? -10.412 -4.972 10.117 1.00 96.25 89 PHE A C 1
ATOM 724 O O . PHE A 1 89 ? -9.538 -5.771 9.800 1.00 96.25 89 PHE A O 1
ATOM 731 N N . ASP A 1 90 ? -11.701 -5.214 9.867 1.00 95.06 90 ASP A N 1
ATOM 732 C CA . ASP A 1 90 ? -12.200 -6.453 9.251 1.00 95.06 90 ASP A CA 1
ATOM 733 C C . ASP A 1 90 ? -11.666 -6.717 7.845 1.00 95.06 90 ASP A C 1
ATOM 735 O O . ASP A 1 90 ? -11.536 -7.868 7.440 1.00 95.06 90 ASP A O 1
ATOM 739 N N . SER A 1 91 ? -11.312 -5.667 7.103 1.00 96.12 91 SER A N 1
ATOM 740 C CA . SER A 1 91 ? -10.708 -5.819 5.777 1.00 96.12 91 SER A CA 1
ATOM 741 C C . SER A 1 91 ? -9.216 -6.135 5.881 1.00 96.12 91 SER A C 1
ATOM 743 O O . SER A 1 91 ? -8.696 -6.977 5.153 1.00 96.12 91 SER A O 1
ATOM 745 N N . ILE A 1 92 ? -8.502 -5.455 6.781 1.00 96.31 92 ILE A N 1
ATOM 746 C CA . ILE A 1 92 ? -7.034 -5.527 6.854 1.00 96.31 92 ILE A CA 1
ATOM 747 C C . ILE A 1 92 ? -6.505 -6.564 7.854 1.00 96.31 92 ILE A C 1
ATOM 749 O O . ILE A 1 92 ? -5.331 -6.917 7.801 1.00 96.31 92 ILE A O 1
ATOM 753 N N . CYS A 1 93 ? -7.355 -7.080 8.735 1.00 95.50 93 CYS A N 1
ATOM 754 C CA . CYS A 1 93 ? -7.066 -8.157 9.675 1.00 95.50 93 CYS A CA 1
ATOM 755 C C . CYS A 1 93 ? -8.317 -9.043 9.842 1.00 95.50 93 CYS A C 1
ATOM 757 O O . CYS A 1 93 ? -8.917 -9.055 10.915 1.00 95.50 93 CYS A O 1
ATOM 759 N N . PRO A 1 94 ? -8.767 -9.743 8.784 1.00 93.81 94 PRO A N 1
ATOM 760 C CA . PRO A 1 94 ? -9.986 -10.547 8.829 1.00 93.81 94 PRO A CA 1
ATOM 761 C C . PRO A 1 94 ? -9.870 -11.712 9.819 1.00 93.81 94 PRO A C 1
ATOM 763 O O . PRO A 1 94 ? -8.784 -12.262 10.022 1.00 93.81 94 PRO A O 1
ATOM 766 N N . LEU A 1 95 ? -11.008 -12.124 10.381 1.00 91.56 95 LEU A N 1
ATOM 767 C CA . LEU A 1 95 ? -11.128 -13.369 11.141 1.00 91.56 95 LEU A CA 1
ATOM 768 C C . LEU A 1 95 ? -10.897 -14.568 10.214 1.00 91.56 95 LEU A C 1
ATOM 770 O O . LEU A 1 95 ? -11.486 -14.660 9.138 1.00 91.56 95 LEU A O 1
ATOM 774 N N . THR A 1 96 ? -10.030 -15.482 10.630 1.00 87.50 96 THR A N 1
ATOM 775 C CA . THR A 1 96 ? -9.769 -16.762 9.964 1.00 87.50 96 THR A CA 1
ATOM 776 C C . THR A 1 96 ? -9.840 -17.844 11.030 1.00 87.50 96 THR A C 1
ATOM 778 O O . THR A 1 96 ? -9.119 -17.757 12.017 1.00 87.50 96 THR A O 1
ATOM 781 N N . GLU A 1 97 ? -10.736 -18.822 10.869 1.00 85.50 97 GLU A N 1
ATOM 782 C CA . GLU A 1 97 ? -10.923 -19.913 11.847 1.00 85.50 97 GLU A CA 1
ATOM 783 C C . GLU A 1 97 ? -11.173 -19.402 13.284 1.00 85.50 97 GLU A C 1
ATOM 785 O O . GLU A 1 97 ? -10.651 -19.929 14.259 1.00 85.50 97 GLU A O 1
ATOM 790 N N . GLY A 1 98 ? -11.958 -18.324 13.414 1.00 83.69 98 GLY A N 1
ATOM 791 C CA . GLY A 1 98 ? -12.299 -17.720 14.708 1.00 83.69 98 GLY A CA 1
ATOM 792 C C . GLY A 1 98 ? -11.200 -16.850 15.327 1.00 83.69 98 GLY A C 1
ATOM 793 O O . GLY A 1 98 ? -11.426 -16.256 16.371 1.00 83.69 98 GLY A O 1
ATOM 794 N N . GLN A 1 99 ? -10.033 -16.716 14.688 1.00 85.31 99 GLN A N 1
ATOM 795 C CA . GLN A 1 99 ? -8.928 -15.912 15.213 1.00 85.31 99 GLN A CA 1
ATOM 796 C C . GLN A 1 99 ? -8.452 -14.849 14.224 1.00 85.31 99 GLN A C 1
ATOM 798 O O . GLN A 1 99 ? -8.517 -15.005 13.002 1.00 85.31 99 GLN A O 1
ATOM 803 N N . ARG A 1 100 ? -7.938 -13.736 14.755 1.00 91.31 100 ARG A N 1
ATOM 804 C CA . ARG A 1 100 ? -7.262 -12.706 13.960 1.00 91.31 100 ARG A CA 1
ATOM 805 C C . ARG A 1 100 ? -5.760 -12.822 14.121 1.00 91.31 100 ARG A C 1
ATOM 807 O O . ARG A 1 100 ? -5.232 -12.817 15.226 1.00 91.31 100 ARG A O 1
ATOM 814 N N . LYS A 1 101 ? -5.045 -12.819 12.997 1.00 92.50 101 LYS A N 1
ATOM 815 C CA . LYS A 1 101 ? -3.582 -12.755 13.000 1.00 92.50 101 LYS A CA 1
ATOM 816 C C . LYS A 1 101 ? -3.110 -11.306 12.938 1.00 92.50 101 LYS A C 1
ATOM 818 O O . LYS A 1 101 ? -2.817 -10.777 11.862 1.00 92.50 101 LYS A O 1
ATOM 823 N N . VAL A 1 102 ? -3.018 -10.659 14.097 1.00 94.81 102 VAL A N 1
ATOM 824 C CA . VAL A 1 102 ? -2.479 -9.297 14.189 1.00 94.81 102 VAL A CA 1
ATOM 825 C C . VAL A 1 102 ? -0.972 -9.312 13.937 1.00 94.81 102 VAL A C 1
ATOM 827 O O . VAL A 1 102 ? -0.199 -9.971 14.628 1.00 94.81 102 VAL A O 1
ATOM 830 N N . LEU A 1 103 ? -0.549 -8.569 12.917 1.00 93.94 103 LEU A N 1
ATOM 831 C CA . LEU A 1 103 ? 0.846 -8.418 12.516 1.00 93.94 103 LEU A CA 1
ATOM 832 C C . LEU A 1 103 ? 1.540 -7.317 13.344 1.00 93.94 103 LEU A C 1
ATOM 834 O O . LEU A 1 103 ? 1.042 -6.889 14.385 1.00 93.94 103 LEU A O 1
ATOM 838 N N . GLU A 1 104 ? 2.710 -6.861 12.896 1.00 94.31 104 GLU A N 1
ATOM 839 C CA . GLU A 1 104 ? 3.412 -5.720 13.494 1.00 94.31 104 GLU A CA 1
ATOM 840 C C . GLU A 1 104 ? 2.522 -4.464 13.540 1.00 94.31 104 GLU A C 1
ATOM 842 O O . GLU A 1 104 ? 1.822 -4.165 12.570 1.00 94.31 104 GLU A O 1
ATOM 847 N N . ASN A 1 105 ? 2.616 -3.685 14.624 1.00 95.50 105 ASN A N 1
ATOM 848 C CA . ASN A 1 105 ? 1.836 -2.457 14.821 1.00 95.50 105 ASN A CA 1
ATOM 849 C C . ASN A 1 105 ? 1.958 -1.467 13.653 1.00 95.50 105 ASN A C 1
ATOM 851 O O . ASN A 1 105 ? 0.951 -0.888 13.268 1.00 95.50 105 ASN A O 1
ATOM 855 N N . ALA A 1 106 ? 3.130 -1.342 13.017 1.00 94.94 106 ALA A N 1
ATOM 856 C CA . ALA A 1 106 ? 3.350 -0.450 11.868 1.00 94.94 106 ALA A CA 1
ATOM 857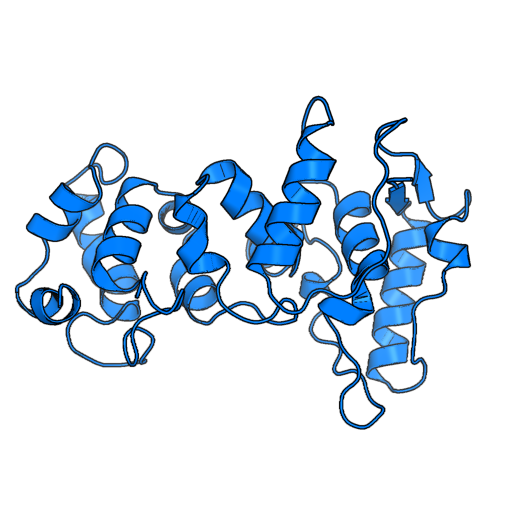 C C . ALA A 1 106 ? 2.465 -0.758 10.638 1.00 94.94 106 ALA A C 1
ATOM 859 O O . ALA A 1 106 ? 2.411 0.025 9.690 1.00 94.94 106 ALA A O 1
ATOM 860 N N . LYS A 1 107 ? 1.773 -1.907 10.619 1.00 95.38 107 LYS A N 1
ATOM 861 C CA . LYS A 1 107 ? 0.776 -2.240 9.591 1.00 95.38 107 LYS A CA 1
ATOM 862 C C . LYS A 1 107 ? -0.588 -1.584 9.820 1.00 95.38 107 LYS A C 1
ATOM 864 O O . LYS A 1 107 ? -1.351 -1.468 8.861 1.00 95.38 107 LYS A O 1
ATOM 869 N N . TYR A 1 108 ? -0.856 -1.143 11.046 1.00 97.12 108 TYR A N 1
ATOM 870 C CA . TYR A 1 108 ? -2.142 -0.612 11.509 1.00 97.12 108 TYR A CA 1
ATOM 871 C C . TYR A 1 108 ? -2.031 0.793 12.105 1.00 97.12 108 TYR A C 1
ATOM 873 O O . TYR A 1 108 ? -2.985 1.552 12.044 1.00 97.12 108 TYR A O 1
ATOM 881 N N . ILE A 1 109 ? -0.879 1.132 12.681 1.00 97.19 109 ILE A N 1
ATOM 882 C CA . ILE A 1 109 ? -0.559 2.447 13.228 1.00 97.19 109 ILE A CA 1
ATOM 883 C C . ILE A 1 109 ? 0.521 3.043 12.343 1.00 97.19 109 ILE A C 1
ATOM 885 O O . ILE A 1 109 ? 1.554 2.407 12.116 1.00 97.19 109 ILE A O 1
ATOM 889 N N . LEU A 1 110 ? 0.265 4.224 11.784 1.00 95.62 110 LEU A N 1
ATOM 890 C CA . LEU A 1 110 ? 1.217 4.850 10.872 1.00 95.62 110 LEU A CA 1
ATOM 891 C C . LEU A 1 110 ? 2.469 5.274 11.643 1.00 95.62 110 LEU A C 1
ATOM 893 O O . LEU A 1 110 ? 2.383 5.993 12.631 1.00 95.62 110 LEU A O 1
ATOM 897 N N . ASP A 1 111 ? 3.628 4.849 11.151 1.00 92.00 111 ASP A N 1
ATOM 898 C CA . ASP A 1 111 ? 4.927 5.209 11.708 1.00 92.00 111 ASP A CA 1
ATOM 899 C C . ASP A 1 111 ? 5.555 6.317 10.854 1.00 92.00 111 ASP A C 1
ATOM 901 O O . ASP A 1 111 ? 6.033 6.068 9.744 1.00 92.00 111 ASP A O 1
ATOM 905 N N . THR A 1 112 ? 5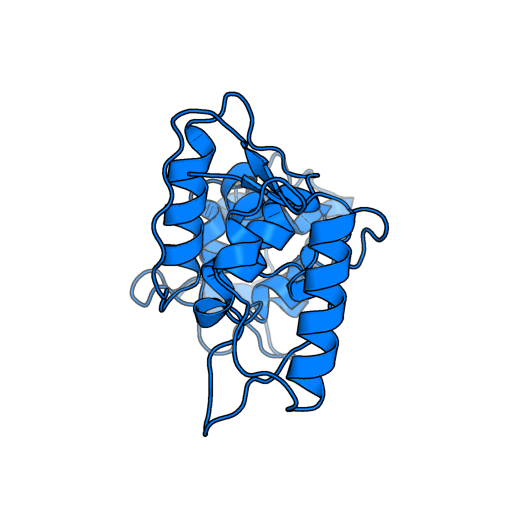.490 7.556 11.344 1.00 89.12 112 THR A N 1
ATOM 906 C CA . THR A 1 112 ? 6.055 8.735 10.669 1.00 89.12 112 THR A CA 1
ATOM 907 C C . THR A 1 112 ? 7.510 9.002 11.036 1.00 89.12 112 THR A C 1
ATOM 909 O O . THR A 1 112 ? 8.178 9.746 10.323 1.00 89.12 112 THR A O 1
ATOM 912 N N . GLU A 1 113 ? 8.011 8.401 12.114 1.00 86.88 113 GLU A N 1
ATOM 913 C CA . GLU A 1 113 ? 9.366 8.631 12.625 1.00 86.88 113 GLU A CA 1
ATOM 914 C C . GLU A 1 113 ? 10.376 7.695 11.958 1.00 86.88 113 GLU A C 1
ATOM 916 O O . GLU A 1 113 ? 11.488 8.087 11.602 1.00 86.88 113 GLU A O 1
ATOM 921 N N . ASN A 1 114 ? 9.980 6.443 11.727 1.00 85.00 114 ASN A N 1
ATOM 922 C CA . ASN A 1 114 ? 10.823 5.447 11.097 1.00 85.00 114 ASN A CA 1
ATOM 923 C C . ASN A 1 114 ? 10.485 5.306 9.611 1.00 85.00 114 ASN A C 1
ATOM 925 O O . ASN A 1 114 ? 9.608 4.536 9.207 1.00 85.00 114 ASN A O 1
ATOM 929 N N . TRP A 1 115 ? 11.269 5.973 8.763 1.00 75.50 115 TRP A N 1
ATOM 930 C CA . TRP A 1 115 ? 11.113 5.927 7.303 1.00 75.50 115 TRP A CA 1
ATOM 931 C C . TRP A 1 115 ? 11.112 4.499 6.717 1.00 75.50 115 TRP A C 1
ATOM 933 O O . TRP A 1 115 ? 10.483 4.259 5.683 1.00 75.50 115 TRP A O 1
ATOM 943 N N . ARG A 1 116 ? 11.768 3.526 7.378 1.00 77.19 116 ARG A N 1
ATOM 944 C CA . ARG A 1 116 ? 11.788 2.108 6.957 1.00 77.19 116 ARG A CA 1
ATOM 945 C C . ARG A 1 116 ? 10.465 1.393 7.234 1.00 77.19 116 ARG A C 1
ATOM 947 O O . ARG A 1 116 ? 10.187 0.350 6.637 1.00 77.19 116 ARG A O 1
ATOM 954 N N . LYS A 1 117 ? 9.676 1.908 8.178 1.00 84.19 117 LYS A N 1
ATOM 955 C CA . LYS A 1 117 ? 8.364 1.380 8.568 1.00 84.19 117 LYS A CA 1
ATOM 956 C C . LYS A 1 117 ? 7.206 2.178 7.986 1.00 84.19 117 LYS A C 1
ATOM 958 O O . LYS A 1 117 ? 6.132 1.611 7.832 1.00 84.19 117 LYS A O 1
ATOM 963 N N . TYR A 1 118 ? 7.446 3.411 7.555 1.00 83.12 118 TYR A N 1
ATOM 964 C CA . TYR A 1 118 ? 6.453 4.288 6.935 1.00 83.12 118 TYR A CA 1
ATOM 965 C C . TYR A 1 118 ? 5.591 3.596 5.862 1.00 83.12 118 TYR A C 1
ATOM 967 O O . TYR A 1 118 ? 4.366 3.693 5.858 1.00 83.12 118 TYR A O 1
ATOM 975 N N . ASN A 1 119 ? 6.218 2.816 4.974 1.00 85.81 119 ASN A N 1
ATOM 976 C CA . ASN A 1 119 ? 5.527 2.114 3.884 1.00 85.81 119 ASN A CA 1
ATOM 977 C C . ASN A 1 119 ? 4.820 0.812 4.319 1.00 85.81 119 ASN A C 1
ATOM 979 O O . ASN A 1 119 ? 4.199 0.150 3.491 1.00 85.81 119 ASN A O 1
ATOM 983 N N . ARG A 1 120 ? 4.912 0.411 5.595 1.00 89.75 120 ARG A N 1
ATOM 984 C CA . ARG A 1 120 ? 4.316 -0.837 6.106 1.00 89.75 120 ARG A CA 1
ATOM 985 C C . ARG A 1 120 ? 2.835 -0.703 6.418 1.00 89.75 120 ARG A C 1
ATOM 987 O O . ARG A 1 120 ? 2.164 -1.730 6.502 1.00 89.75 120 ARG A O 1
ATOM 994 N N . HIS A 1 121 ? 2.301 0.507 6.523 1.00 94.44 121 HIS A N 1
ATOM 995 C CA . HIS A 1 121 ? 0.893 0.706 6.837 1.00 94.44 121 HIS A CA 1
ATOM 996 C C . HIS A 1 121 ? -0.018 0.177 5.714 1.00 94.44 121 HIS A C 1
ATOM 998 O O . HIS A 1 121 ? 0.127 0.569 4.556 1.00 94.44 121 HIS A O 1
ATOM 1004 N N . LEU A 1 122 ? -0.973 -0.704 6.038 1.00 95.69 122 LEU A N 1
ATOM 1005 C CA . LEU A 1 122 ? -1.772 -1.438 5.038 1.00 95.69 122 LEU A CA 1
ATOM 1006 C C . LEU A 1 122 ? -2.738 -0.551 4.237 1.00 95.69 122 LEU A C 1
ATOM 1008 O O . LEU A 1 122 ? -3.098 -0.901 3.117 1.00 95.69 122 LEU A O 1
ATOM 1012 N N . ILE A 1 123 ? -3.130 0.602 4.789 1.00 96.00 123 ILE A N 1
ATOM 1013 C CA . ILE A 1 123 ? -4.009 1.577 4.117 1.00 96.00 123 ILE A CA 1
ATOM 1014 C C . ILE A 1 123 ? -3.230 2.787 3.578 1.00 96.00 123 ILE A C 1
ATOM 1016 O O . ILE A 1 123 ? -3.227 3.025 2.373 1.00 96.00 123 ILE A O 1
ATOM 1020 N N . ALA A 1 124 ? -2.555 3.543 4.449 1.00 94.88 124 ALA A N 1
ATOM 1021 C CA . ALA A 1 124 ? -1.818 4.751 4.077 1.00 94.88 124 ALA A CA 1
ATOM 1022 C C . ALA A 1 124 ? -0.817 4.547 2.930 1.00 94.88 124 ALA A C 1
ATOM 1024 O O . ALA A 1 124 ? -0.812 5.335 1.988 1.00 94.88 124 ALA A O 1
ATOM 1025 N N . ALA A 1 125 ? -0.007 3.482 2.958 1.00 92.25 125 ALA A N 1
ATOM 1026 C CA . ALA A 1 125 ? 1.017 3.266 1.937 1.00 92.25 125 ALA A CA 1
ATOM 1027 C C . ALA A 1 125 ? 0.430 3.091 0.520 1.00 92.25 125 ALA A C 1
ATOM 1029 O O . ALA A 1 125 ? 0.833 3.838 -0.375 1.00 92.25 125 ALA A O 1
ATOM 1030 N N . PRO A 1 126 ? -0.539 2.184 0.269 1.00 93.62 126 PRO A N 1
ATOM 1031 C CA . PRO A 1 126 ? -1.124 2.066 -1.063 1.00 93.62 126 PRO A CA 1
ATOM 1032 C C . PRO A 1 126 ? -1.992 3.270 -1.467 1.00 93.62 126 PRO A C 1
ATOM 1034 O O . PRO A 1 126 ? -2.044 3.584 -2.655 1.00 93.62 126 PRO A O 1
ATOM 1037 N N . VAL A 1 127 ? -2.622 3.989 -0.526 1.00 95.19 127 VAL A N 1
ATOM 1038 C CA . VAL A 1 127 ? -3.322 5.247 -0.857 1.00 95.19 127 VAL A CA 1
ATOM 1039 C C . VAL A 1 127 ? -2.333 6.339 -1.267 1.00 95.19 127 VAL A C 1
ATOM 1041 O O . VAL A 1 127 ? -2.569 7.014 -2.267 1.00 95.19 127 VAL A O 1
ATOM 1044 N N . ARG A 1 128 ? -1.189 6.470 -0.583 1.00 92.38 128 ARG A N 1
ATOM 1045 C CA . ARG A 1 128 ? -0.116 7.383 -1.000 1.00 92.38 128 ARG A CA 1
ATOM 1046 C C . ARG A 1 128 ? 0.389 7.032 -2.396 1.00 92.38 128 ARG A C 1
ATOM 1048 O O . ARG A 1 128 ? 0.467 7.909 -3.243 1.00 92.38 128 ARG A O 1
ATOM 1055 N N . LEU A 1 129 ? 0.666 5.754 -2.670 1.00 92.56 129 LEU A N 1
ATOM 1056 C CA . LEU A 1 129 ? 1.082 5.316 -4.010 1.00 92.56 129 LEU A CA 1
ATOM 1057 C C . LEU A 1 129 ? 0.045 5.689 -5.078 1.00 92.56 129 LEU A C 1
ATOM 1059 O O . LEU A 1 129 ? 0.424 6.134 -6.155 1.00 92.56 129 LEU A O 1
ATOM 1063 N N . ARG A 1 130 ? -1.256 5.570 -4.777 1.00 94.31 130 ARG A N 1
ATOM 1064 C CA . ARG A 1 130 ? -2.332 6.015 -5.676 1.00 94.31 130 ARG A CA 1
ATOM 1065 C C . ARG A 1 130 ? -2.298 7.524 -5.940 1.00 94.31 130 ARG A C 1
ATOM 1067 O O . ARG A 1 130 ? -2.535 7.922 -7.076 1.00 94.31 130 ARG A O 1
ATOM 1074 N N . ILE A 1 131 ? -2.013 8.337 -4.929 1.00 92.62 131 ILE A N 1
ATOM 1075 C CA . ILE A 1 131 ? -1.919 9.798 -5.062 1.00 92.62 131 ILE A CA 1
ATOM 1076 C C . ILE A 1 131 ? -0.725 10.183 -5.944 1.00 92.62 131 ILE A C 1
ATOM 1078 O O . ILE A 1 131 ? -0.887 10.950 -6.887 1.00 92.62 131 ILE A O 1
ATOM 1082 N N . GLU A 1 132 ? 0.445 9.592 -5.694 1.00 91.25 132 GLU A N 1
ATOM 1083 C CA . GLU A 1 132 ? 1.689 9.917 -6.409 1.00 91.25 132 GLU A CA 1
ATOM 1084 C C . GLU A 1 132 ? 1.686 9.439 -7.873 1.00 91.25 132 GLU A C 1
ATOM 1086 O O . GLU A 1 132 ? 2.161 10.121 -8.788 1.00 91.25 132 GLU A O 1
ATOM 1091 N N . LEU A 1 133 ? 1.151 8.239 -8.115 1.00 93.38 133 LEU A N 1
ATOM 1092 C CA . LEU A 1 133 ? 1.280 7.545 -9.400 1.00 93.38 133 LEU A CA 1
ATOM 1093 C C . LEU A 1 133 ? 0.003 7.554 -10.243 1.00 93.38 133 LEU A C 1
ATOM 1095 O O . LEU A 1 133 ? 0.040 7.152 -11.409 1.00 93.38 133 LEU A O 1
ATOM 1099 N N . GLY A 1 134 ? -1.134 7.972 -9.685 1.00 94.31 134 GLY A N 1
ATOM 1100 C CA . GLY A 1 134 ? -2.419 7.853 -10.364 1.00 94.31 134 GLY A CA 1
ATOM 1101 C C . GLY A 1 134 ? -2.685 6.403 -10.776 1.00 94.31 134 GLY A C 1
ATOM 1102 O O . GLY A 1 134 ? -2.552 5.475 -9.970 1.00 94.31 134 GLY A O 1
ATOM 1103 N N . ASP A 1 135 ? -3.102 6.184 -12.026 1.00 93.06 135 ASP A N 1
ATOM 1104 C CA . ASP A 1 135 ? -3.467 4.852 -12.549 1.00 93.06 135 ASP A CA 1
ATOM 1105 C C . ASP A 1 135 ? -2.274 3.897 -12.660 1.00 93.06 135 ASP A C 1
ATOM 1107 O O . ASP A 1 135 ? -2.454 2.683 -12.646 1.00 93.06 135 ASP A O 1
ATOM 1111 N N . LEU A 1 136 ? -1.039 4.408 -12.646 1.00 93.25 136 LEU A N 1
ATOM 1112 C CA . LEU A 1 136 ? 0.152 3.554 -12.602 1.00 93.25 136 LEU A CA 1
ATOM 1113 C C . LEU A 1 136 ? 0.286 2.787 -11.281 1.00 93.25 136 LEU A C 1
ATOM 1115 O O . LEU A 1 136 ? 1.021 1.806 -11.217 1.00 93.25 136 LEU A O 1
ATOM 1119 N N . ALA A 1 137 ? -0.442 3.187 -10.235 1.00 93.81 137 ALA A N 1
ATOM 1120 C CA . ALA A 1 137 ? -0.425 2.482 -8.963 1.00 93.81 137 ALA A CA 1
ATOM 1121 C C . ALA A 1 137 ? -1.047 1.075 -9.030 1.00 93.81 137 ALA A C 1
ATOM 1123 O O . ALA A 1 137 ? -0.822 0.296 -8.108 1.00 93.81 137 ALA A O 1
ATOM 1124 N N . GLU A 1 138 ? -1.816 0.726 -10.073 1.00 92.50 138 GLU A N 1
ATOM 1125 C CA . GLU A 1 138 ? -2.577 -0.535 -10.145 1.00 92.50 138 GLU A CA 1
ATOM 1126 C C . GLU A 1 138 ? -1.749 -1.783 -9.822 1.00 92.50 138 GLU A C 1
ATOM 1128 O O . GLU A 1 138 ? -2.214 -2.646 -9.074 1.00 92.50 138 GLU A O 1
ATOM 1133 N N . ILE A 1 139 ? -0.504 -1.844 -10.297 1.00 92.75 139 ILE A N 1
ATOM 1134 C CA . ILE A 1 139 ? 0.399 -2.973 -10.047 1.00 92.75 139 ILE A CA 1
ATOM 1135 C C . ILE A 1 139 ? 0.694 -3.188 -8.550 1.00 92.75 139 ILE A C 1
ATOM 1137 O O . ILE A 1 139 ? 0.862 -4.323 -8.101 1.00 92.75 139 ILE A O 1
ATOM 1141 N N . TYR A 1 140 ? 0.681 -2.122 -7.743 1.00 93.06 140 TYR A N 1
ATOM 1142 C CA . TYR A 1 140 ? 0.820 -2.193 -6.285 1.00 93.06 140 TYR A CA 1
ATOM 1143 C C . TYR A 1 140 ? -0.473 -2.612 -5.580 1.00 93.06 140 TYR A C 1
ATOM 1145 O O . TYR A 1 140 ? -0.445 -3.141 -4.464 1.00 93.06 140 TYR A O 1
ATOM 1153 N N . LEU A 1 141 ? -1.620 -2.372 -6.215 1.00 93.62 141 LEU A N 1
ATOM 1154 C CA . LEU A 1 141 ? -2.938 -2.573 -5.621 1.00 93.62 141 LEU A CA 1
ATOM 1155 C C . LEU A 1 141 ? -3.475 -3.999 -5.794 1.00 93.62 141 LEU A C 1
ATOM 1157 O O . LEU A 1 141 ? -4.586 -4.295 -5.353 1.00 93.62 141 LEU A O 1
ATOM 1161 N N . ALA A 1 142 ? -2.685 -4.891 -6.392 1.00 91.56 142 ALA A N 1
ATOM 1162 C CA . ALA A 1 142 ? -3.036 -6.292 -6.545 1.00 91.56 142 ALA A CA 1
ATOM 1163 C C . ALA A 1 142 ? -3.119 -7.027 -5.194 1.00 91.56 142 ALA A C 1
ATOM 1165 O O . ALA A 1 142 ? -2.316 -6.812 -4.275 1.00 91.56 142 ALA A O 1
ATOM 1166 N N . GLY A 1 143 ? -4.079 -7.950 -5.111 1.00 91.44 143 GLY A N 1
ATOM 1167 C CA . GLY A 1 143 ? -4.268 -8.843 -3.971 1.00 91.44 143 GLY A CA 1
ATOM 1168 C C . GLY A 1 143 ? -5.198 -8.307 -2.872 1.00 91.44 143 GLY A C 1
ATOM 1169 O O . GLY A 1 143 ? -5.864 -7.277 -3.039 1.00 91.44 143 GLY A O 1
ATOM 1170 N N . PRO A 1 144 ? -5.280 -9.036 -1.746 1.00 94.38 144 PRO A N 1
ATOM 1171 C CA . PRO A 1 144 ? -6.198 -8.715 -0.663 1.00 94.38 144 PRO A CA 1
ATOM 1172 C C . PRO A 1 144 ? -5.707 -7.516 0.178 1.00 94.38 144 PRO A C 1
ATOM 1174 O O . PRO A 1 144 ? -4.505 -7.232 0.216 1.00 94.38 144 PRO A O 1
ATOM 1177 N N . PRO A 1 145 ? -6.616 -6.807 0.873 1.00 95.56 145 PRO A N 1
ATOM 1178 C CA . PRO A 1 145 ? -6.283 -5.621 1.672 1.00 95.56 145 PRO A CA 1
ATOM 1179 C C . PRO A 1 145 ? -5.443 -5.914 2.928 1.00 95.56 145 PRO A C 1
ATOM 1181 O O . PRO A 1 145 ? -4.719 -5.038 3.393 1.00 95.56 145 PRO A O 1
ATOM 1184 N N . ASN A 1 146 ? -5.468 -7.143 3.447 1.00 94.56 146 ASN A N 1
ATOM 1185 C CA . ASN A 1 146 ? -4.724 -7.557 4.644 1.00 94.56 146 ASN A CA 1
ATOM 1186 C C . ASN A 1 146 ? -3.237 -7.885 4.409 1.00 94.56 146 ASN A C 1
ATOM 1188 O O . ASN A 1 146 ? -2.543 -8.333 5.326 1.00 94.56 146 ASN A O 1
ATOM 1192 N N . LYS A 1 147 ? -2.724 -7.704 3.186 1.00 90.69 147 LYS A N 1
ATOM 1193 C CA . LYS A 1 147 ? -1.332 -8.011 2.833 1.00 90.69 147 LYS A CA 1
ATOM 1194 C C . LYS A 1 147 ? -0.716 -6.911 1.978 1.00 90.69 147 LYS A C 1
ATOM 1196 O O . LYS A 1 147 ? -1.317 -6.436 1.014 1.00 90.69 147 LYS A O 1
ATOM 1201 N N . HIS A 1 148 ? 0.546 -6.585 2.249 1.00 83.19 148 HIS A N 1
ATOM 1202 C CA . HIS A 1 148 ? 1.390 -5.990 1.213 1.00 83.19 148 HIS A CA 1
ATOM 1203 C C . HIS A 1 148 ? 1.706 -7.074 0.190 1.00 83.19 148 HIS A C 1
ATOM 1205 O O . HIS A 1 148 ? 1.938 -8.219 0.558 1.00 83.19 148 HIS A O 1
ATOM 1211 N N . GLY A 1 149 ? 1.595 -6.745 -1.095 1.00 78.75 149 GLY A N 1
ATOM 1212 C CA . GLY A 1 149 ? 1.938 -7.709 -2.139 1.00 78.75 149 GLY A CA 1
ATOM 1213 C C . GLY A 1 149 ? 3.454 -7.809 -2.260 1.00 78.75 149 GLY A C 1
ATOM 1214 O O . GLY A 1 149 ? 4.133 -6.798 -2.084 1.00 78.75 149 GLY A O 1
ATOM 1215 N N . ASP A 1 150 ? 3.977 -8.975 -2.637 1.00 78.94 150 ASP A N 1
ATOM 1216 C CA . ASP A 1 150 ? 5.423 -9.200 -2.806 1.00 78.94 150 ASP A CA 1
ATOM 1217 C C . ASP A 1 150 ? 6.088 -8.152 -3.718 1.00 78.94 150 ASP A C 1
ATOM 1219 O O . ASP A 1 150 ? 7.255 -7.815 -3.543 1.00 78.94 150 ASP A O 1
ATOM 1223 N N . PHE A 1 151 ? 5.345 -7.586 -4.672 1.00 85.00 151 PHE A N 1
ATOM 1224 C CA . PHE A 1 151 ? 5.818 -6.493 -5.525 1.00 85.00 151 PHE A CA 1
ATOM 1225 C C . PHE A 1 151 ? 6.079 -5.193 -4.759 1.00 85.00 151 PHE A C 1
ATOM 1227 O O . PHE A 1 151 ? 7.139 -4.594 -4.926 1.00 85.00 151 PHE A O 1
ATOM 1234 N N . ILE A 1 152 ? 5.156 -4.789 -3.873 1.00 82.94 152 ILE A N 1
ATOM 1235 C CA . ILE A 1 152 ? 5.377 -3.664 -2.951 1.00 82.94 152 ILE A CA 1
ATOM 1236 C C . ILE A 1 152 ? 6.637 -3.946 -2.134 1.00 82.94 152 ILE A C 1
ATOM 1238 O O . ILE A 1 152 ? 7.506 -3.084 -2.055 1.00 82.94 152 ILE A O 1
ATOM 1242 N N . GLU A 1 153 ? 6.776 -5.144 -1.565 1.00 81.44 153 GLU A N 1
ATOM 1243 C CA . GLU A 1 153 ? 7.919 -5.481 -0.705 1.00 81.44 153 GLU A CA 1
ATOM 1244 C C . GLU A 1 153 ? 9.259 -5.462 -1.458 1.00 81.44 153 GLU A C 1
ATOM 1246 O O . GLU A 1 153 ? 10.274 -5.039 -0.904 1.00 81.44 153 GLU A O 1
ATOM 1251 N N . GLN A 1 154 ? 9.276 -5.869 -2.730 1.00 83.25 154 GLN A N 1
ATOM 1252 C CA . GLN A 1 154 ? 10.491 -5.855 -3.549 1.00 83.25 154 GLN A CA 1
ATOM 1253 C C . GLN A 1 154 ? 10.897 -4.453 -4.023 1.00 83.25 154 GLN A C 1
ATOM 1255 O O . GLN A 1 154 ? 12.093 -4.220 -4.203 1.00 83.25 154 GLN A O 1
ATOM 1260 N N . ILE A 1 155 ? 9.944 -3.531 -4.208 1.00 82.56 155 ILE A N 1
ATOM 1261 C CA . ILE A 1 155 ? 10.203 -2.208 -4.802 1.00 82.56 155 ILE A CA 1
ATOM 1262 C C . ILE A 1 155 ? 10.281 -1.088 -3.766 1.00 82.56 155 ILE A C 1
ATOM 1264 O O . ILE A 1 155 ? 11.180 -0.254 -3.823 1.00 82.56 155 ILE A O 1
ATOM 1268 N N . THR A 1 156 ? 9.387 -1.078 -2.777 1.00 70.69 156 THR A N 1
ATOM 1269 C CA . THR A 1 156 ? 9.266 0.031 -1.807 1.00 70.69 156 THR A CA 1
ATOM 1270 C C . THR A 1 156 ? 10.409 0.132 -0.799 1.00 70.69 156 THR A C 1
ATOM 1272 O O . THR A 1 156 ? 10.451 1.090 -0.027 1.00 70.69 156 THR A O 1
ATOM 1275 N N . GLY A 1 157 ? 11.361 -0.808 -0.831 1.00 70.88 157 GLY A N 1
ATOM 1276 C CA . GLY A 1 157 ? 12.630 -0.696 -0.109 1.00 70.88 157 GLY A CA 1
ATOM 1277 C C . GLY A 1 157 ? 13.533 0.434 -0.621 1.00 70.88 157 GLY A C 1
ATOM 1278 O O . GLY A 1 157 ? 14.450 0.829 0.093 1.00 70.88 157 GLY A O 1
ATOM 1279 N N . ARG A 1 158 ? 13.264 0.959 -1.825 1.00 77.44 158 ARG A N 1
ATOM 1280 C CA . ARG A 1 158 ? 13.934 2.110 -2.445 1.00 77.44 158 ARG A CA 1
ATOM 1281 C C . ARG A 1 158 ? 12.877 3.147 -2.816 1.00 77.44 158 ARG A C 1
ATOM 1283 O O . ARG A 1 158 ? 12.133 2.961 -3.781 1.00 77.44 158 ARG A O 1
ATOM 1290 N N . GLN A 1 159 ? 12.738 4.185 -1.993 1.00 75.81 159 GLN A N 1
ATOM 1291 C CA . GLN A 1 159 ? 11.633 5.144 -2.109 1.00 75.81 159 GLN A CA 1
ATOM 1292 C C . GLN A 1 159 ? 11.644 5.864 -3.461 1.00 75.81 159 GLN A C 1
ATOM 1294 O O . GLN A 1 159 ? 10.590 6.029 -4.068 1.00 75.81 159 GLN A O 1
ATOM 1299 N N . GLU A 1 160 ? 12.832 6.200 -3.959 1.00 80.19 160 GLU A N 1
ATOM 1300 C CA . GLU A 1 160 ? 13.068 6.848 -5.246 1.00 80.19 160 GLU A CA 1
ATOM 1301 C C . GLU A 1 160 ? 12.561 6.014 -6.431 1.00 80.19 160 GLU A C 1
ATOM 1303 O O . GLU A 1 160 ? 11.995 6.552 -7.379 1.00 80.19 160 GLU A O 1
ATOM 1308 N N . ILE A 1 161 ? 12.681 4.686 -6.353 1.00 86.88 161 ILE A N 1
ATOM 1309 C CA . ILE A 1 161 ? 12.177 3.774 -7.386 1.00 86.88 161 ILE A CA 1
ATOM 1310 C C . ILE A 1 161 ? 10.658 3.636 -7.274 1.00 86.88 161 ILE A C 1
ATOM 1312 O O . ILE A 1 161 ? 9.952 3.620 -8.281 1.00 86.88 161 ILE A O 1
ATOM 1316 N N . ALA A 1 162 ? 10.147 3.546 -6.045 1.00 86.06 162 ALA A N 1
ATOM 1317 C CA . ALA A 1 162 ? 8.755 3.212 -5.776 1.00 86.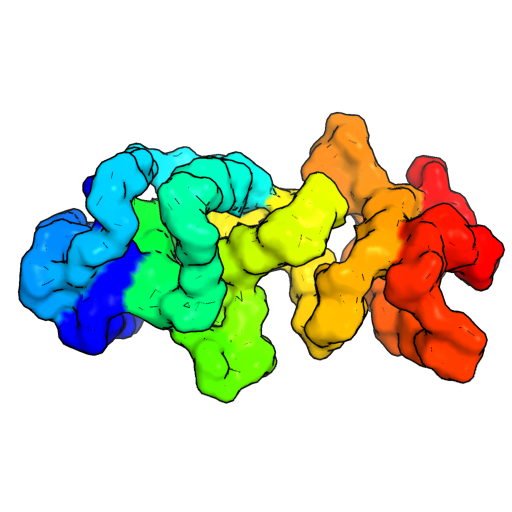06 162 ALA A CA 1
ATOM 1318 C C . ALA A 1 162 ? 7.744 4.204 -6.364 1.00 86.06 162 ALA A C 1
ATOM 1320 O O . ALA A 1 162 ? 6.625 3.802 -6.688 1.00 86.06 162 ALA A O 1
ATOM 1321 N N . VAL A 1 163 ? 8.135 5.472 -6.509 1.00 88.81 163 VAL A N 1
ATOM 1322 C CA . VAL A 1 163 ? 7.280 6.549 -7.034 1.00 88.81 163 VAL A CA 1
ATOM 1323 C C . VAL A 1 163 ? 7.734 7.087 -8.395 1.00 88.81 163 VAL A C 1
ATOM 1325 O O . VAL A 1 163 ? 7.097 7.985 -8.943 1.00 88.81 163 VAL A O 1
ATOM 1328 N N . SER A 1 164 ? 8.790 6.527 -8.990 1.00 92.31 164 SER A N 1
ATOM 1329 C CA . SER A 1 164 ? 9.253 6.948 -10.315 1.00 92.31 164 SER A CA 1
ATOM 1330 C C . SER A 1 164 ? 8.288 6.486 -11.409 1.00 92.31 164 SER A C 1
ATOM 1332 O O . SER A 1 164 ? 8.186 5.297 -11.718 1.00 92.31 164 SER A O 1
ATOM 1334 N N . LYS A 1 165 ? 7.575 7.430 -12.035 1.00 93.75 165 LYS A N 1
ATOM 1335 C CA . LYS A 1 165 ? 6.562 7.126 -13.064 1.00 93.75 165 LYS A CA 1
ATOM 1336 C C . LYS A 1 165 ? 7.143 6.347 -14.245 1.00 93.75 165 LYS A C 1
ATOM 1338 O O . LYS A 1 165 ? 6.496 5.408 -14.707 1.00 93.75 165 LYS A O 1
ATOM 1343 N N . GLY A 1 166 ? 8.350 6.693 -14.699 1.00 94.69 166 GLY A N 1
ATOM 1344 C CA . GLY A 1 166 ? 9.053 5.976 -15.765 1.00 94.69 166 GLY A CA 1
ATOM 1345 C C . GLY A 1 166 ? 9.305 4.518 -15.387 1.00 94.69 166 GLY A C 1
ATOM 1346 O O . GLY A 1 166 ? 8.861 3.602 -16.085 1.00 94.69 166 GLY A O 1
ATOM 1347 N N . ILE A 1 167 ? 9.929 4.294 -14.228 1.00 95.12 167 ILE A N 1
ATOM 1348 C CA . ILE A 1 167 ? 10.296 2.951 -13.762 1.00 95.12 167 ILE A CA 1
ATOM 1349 C C . ILE A 1 167 ? 9.055 2.093 -13.494 1.00 95.12 167 ILE A C 1
ATOM 1351 O O . ILE A 1 167 ? 9.001 0.933 -13.905 1.00 95.12 167 ILE A O 1
ATOM 1355 N N . ILE A 1 168 ? 8.021 2.653 -12.860 1.00 95.31 168 ILE A N 1
ATOM 1356 C CA . ILE A 1 168 ? 6.781 1.915 -12.587 1.00 95.31 168 ILE A CA 1
ATOM 1357 C C . ILE A 1 168 ? 6.005 1.633 -13.872 1.00 95.31 168 ILE A C 1
ATOM 1359 O O . ILE A 1 168 ? 5.422 0.554 -14.008 1.00 95.31 168 ILE A O 1
ATOM 1363 N N . LYS A 1 169 ? 6.041 2.533 -14.862 1.00 96.06 169 LYS A N 1
ATOM 1364 C CA . LYS A 1 169 ? 5.476 2.254 -16.186 1.00 96.06 169 LYS A CA 1
ATOM 1365 C C . LYS A 1 169 ? 6.208 1.095 -16.868 1.00 96.06 169 LYS A C 1
ATOM 1367 O O . LYS A 1 169 ? 5.530 0.207 -17.378 1.00 96.06 169 LYS A O 1
ATOM 1372 N N . ALA A 1 170 ? 7.541 1.060 -16.826 1.00 96.75 170 ALA A N 1
ATOM 1373 C CA . ALA A 1 170 ? 8.337 -0.053 -17.353 1.00 96.75 170 ALA A CA 1
ATOM 1374 C C . ALA A 1 170 ? 8.016 -1.377 -16.638 1.00 96.75 170 ALA A C 1
ATOM 1376 O O . ALA A 1 170 ? 7.707 -2.377 -17.282 1.00 96.75 170 ALA A O 1
ATOM 1377 N N . ALA A 1 171 ? 7.968 -1.367 -15.302 1.00 95.62 171 ALA A N 1
ATOM 1378 C CA . ALA A 1 171 ? 7.569 -2.534 -14.517 1.00 95.62 171 ALA A CA 1
ATOM 1379 C C . ALA A 1 171 ? 6.144 -3.004 -14.854 1.00 95.62 171 ALA A C 1
ATOM 1381 O O . ALA A 1 171 ? 5.879 -4.202 -14.903 1.00 95.62 171 ALA A O 1
ATOM 1382 N N . THR A 1 172 ? 5.224 -2.073 -15.117 1.00 95.56 172 THR A N 1
ATOM 1383 C CA . THR A 1 172 ? 3.854 -2.398 -15.534 1.00 95.56 172 THR A CA 1
ATOM 1384 C C . THR A 1 172 ? 3.838 -3.069 -16.906 1.00 95.56 172 THR A C 1
ATOM 1386 O O . THR A 1 172 ? 3.153 -4.073 -17.069 1.00 95.56 172 THR A O 1
ATOM 1389 N N . ILE A 1 173 ? 4.609 -2.563 -17.875 1.00 96.81 173 ILE A N 1
ATOM 1390 C CA . ILE A 1 173 ? 4.724 -3.160 -19.218 1.00 96.81 173 ILE A CA 1
ATOM 1391 C C . ILE A 1 173 ? 5.222 -4.609 -19.129 1.00 96.81 173 ILE A C 1
ATOM 1393 O O . ILE A 1 173 ? 4.636 -5.498 -19.741 1.00 96.81 173 ILE A O 1
ATOM 1397 N N . LEU A 1 174 ? 6.263 -4.851 -18.331 1.00 96.94 174 LEU A N 1
ATOM 1398 C CA . LEU A 1 174 ? 6.870 -6.175 -18.191 1.00 96.94 174 LEU A CA 1
ATOM 1399 C C . LEU A 1 174 ? 5.986 -7.135 -17.383 1.00 96.94 174 LEU A C 1
ATOM 1401 O O . LEU A 1 174 ? 5.771 -8.283 -17.759 1.00 96.94 174 LEU A O 1
ATOM 1405 N N . TYR A 1 175 ? 5.479 -6.698 -16.233 1.00 96.25 175 TYR A N 1
ATOM 1406 C CA . TYR A 1 175 ? 5.030 -7.637 -15.202 1.00 96.25 175 TYR A CA 1
ATOM 1407 C C . TYR A 1 175 ? 3.531 -7.620 -14.939 1.00 96.25 175 TYR A C 1
ATOM 1409 O O . TYR A 1 175 ? 3.055 -8.493 -14.212 1.00 96.25 175 TYR A O 1
ATOM 1417 N N . TRP A 1 176 ? 2.770 -6.683 -15.504 1.00 95.38 176 TRP A N 1
ATOM 1418 C CA . TRP A 1 176 ? 1.324 -6.626 -15.300 1.00 95.38 176 TRP A CA 1
ATOM 1419 C C . TRP A 1 176 ? 0.566 -7.410 -16.374 1.00 95.38 176 TRP A C 1
ATOM 1421 O O . TRP A 1 176 ? 0.663 -7.131 -17.566 1.00 95.38 176 TRP A O 1
ATOM 1431 N N . ASP A 1 177 ? -0.244 -8.378 -15.952 1.00 94.50 177 ASP A N 1
ATOM 1432 C CA . ASP A 1 177 ? -1.255 -9.012 -16.795 1.00 94.50 177 ASP A CA 1
ATOM 1433 C C . ASP A 1 177 ? -2.548 -8.196 -16.690 1.00 94.50 177 ASP A C 1
ATOM 1435 O O . ASP A 1 177 ? -3.344 -8.375 -15.766 1.00 94.50 177 ASP A O 1
ATOM 1439 N N . LYS A 1 178 ? -2.755 -7.286 -17.650 1.00 91.31 178 LYS A N 1
ATOM 1440 C CA . LYS A 1 178 ? -3.930 -6.402 -17.684 1.00 91.31 178 LYS A CA 1
ATOM 1441 C C . LYS A 1 178 ? -5.250 -7.173 -17.774 1.00 91.31 178 LYS A C 1
ATOM 1443 O O . LYS A 1 178 ? -6.240 -6.724 -17.212 1.00 91.31 178 LYS A O 1
ATOM 1448 N N . LYS A 1 179 ? -5.283 -8.325 -18.458 1.00 91.50 179 LYS A N 1
ATOM 1449 C CA . LYS A 1 179 ? -6.516 -9.119 -18.611 1.00 91.50 179 LYS A CA 1
ATOM 1450 C C . LYS A 1 179 ? -6.923 -9.775 -17.296 1.00 91.50 179 LYS A C 1
ATOM 1452 O O . LYS A 1 179 ? -8.109 -9.900 -17.022 1.00 91.50 179 LYS A O 1
ATOM 1457 N N . LYS A 1 180 ? -5.942 -10.212 -16.503 1.00 91.38 180 LYS A N 1
ATOM 1458 C CA . LYS A 1 180 ? -6.171 -10.893 -15.219 1.00 91.38 180 LYS A CA 1
ATOM 1459 C C . LYS A 1 180 ? -6.047 -9.969 -14.004 1.00 91.38 180 LYS A C 1
ATOM 1461 O O . LYS A 1 180 ? -6.119 -10.473 -12.887 1.00 91.38 180 LYS A O 1
ATOM 1466 N N . GLU A 1 181 ? -5.801 -8.676 -14.222 1.00 89.94 181 GLU A N 1
ATOM 1467 C CA . GLU A 1 181 ? -5.529 -7.659 -13.194 1.00 89.94 181 GLU A CA 1
ATOM 1468 C C . GLU A 1 181 ? -4.575 -8.152 -12.091 1.00 89.94 181 GLU A C 1
ATOM 1470 O O . GLU A 1 181 ? -4.829 -8.023 -10.890 1.00 89.94 181 GLU A O 1
ATOM 1475 N N . ARG A 1 182 ? -3.466 -8.775 -12.499 1.00 91.50 182 ARG A N 1
ATOM 1476 C CA . ARG A 1 182 ? -2.486 -9.339 -11.566 1.00 91.50 182 ARG A CA 1
ATOM 1477 C C . ARG A 1 182 ? -1.086 -9.334 -12.148 1.00 91.50 182 ARG A C 1
ATOM 1479 O O . ARG A 1 182 ? -0.882 -9.192 -13.347 1.00 91.50 182 ARG A O 1
ATOM 1486 N N . ILE A 1 183 ? -0.112 -9.594 -11.290 1.00 93.31 183 ILE A N 1
ATOM 1487 C CA . ILE A 1 183 ? 1.277 -9.750 -11.709 1.00 93.31 183 ILE A CA 1
ATOM 1488 C C . ILE A 1 183 ? 1.457 -11.089 -12.439 1.00 93.31 183 ILE A C 1
ATOM 1490 O O . ILE A 1 183 ? 0.912 -12.117 -12.017 1.00 93.31 183 ILE A O 1
ATOM 1494 N N . LYS A 1 184 ? 2.218 -11.082 -13.540 1.00 95.00 184 LYS A N 1
ATOM 1495 C CA . LYS A 1 184 ? 2.534 -12.270 -14.342 1.00 95.00 184 LYS A CA 1
ATOM 1496 C C . LYS A 1 184 ? 3.185 -13.351 -13.473 1.00 95.00 184 LYS A C 1
ATOM 1498 O O . LYS A 1 184 ? 4.035 -13.085 -12.620 1.00 95.00 184 LYS A O 1
ATOM 1503 N N . LYS A 1 185 ? 2.772 -14.605 -13.685 1.00 93.56 185 LYS A N 1
ATOM 1504 C CA . LYS A 1 185 ? 3.246 -15.753 -12.897 1.00 93.56 185 LYS A CA 1
ATOM 1505 C C . LYS A 1 185 ? 4.768 -15.874 -13.026 1.00 93.56 185 LYS A C 1
ATOM 1507 O O . LYS A 1 185 ? 5.296 -15.870 -14.130 1.00 93.56 185 LYS A O 1
ATOM 1512 N N . GLY A 1 186 ? 5.459 -16.002 -11.895 1.00 93.38 186 GLY A N 1
ATOM 1513 C CA . GLY A 1 186 ? 6.917 -16.143 -11.842 1.00 93.38 186 GLY A CA 1
ATOM 1514 C C . GLY A 1 186 ? 7.702 -14.826 -11.846 1.00 93.38 186 GLY A C 1
ATOM 1515 O O . GLY A 1 186 ? 8.879 -14.851 -11.499 1.00 93.38 186 GLY A O 1
ATOM 1516 N N . ALA A 1 187 ? 7.077 -13.678 -12.142 1.00 94.19 187 ALA A N 1
ATOM 1517 C CA . ALA A 1 187 ? 7.771 -12.383 -12.178 1.00 94.19 187 ALA A CA 1
ATOM 1518 C C . ALA A 1 187 ? 8.371 -11.990 -10.817 1.00 94.19 187 ALA A C 1
ATOM 1520 O O . ALA A 1 187 ? 9.393 -11.310 -10.755 1.00 94.19 187 ALA A O 1
ATOM 1521 N N . LEU A 1 188 ? 7.752 -12.450 -9.725 1.00 92.50 188 LEU A N 1
ATOM 1522 C CA . LEU A 1 188 ? 8.159 -12.169 -8.343 1.00 92.50 188 LEU A CA 1
ATOM 1523 C C . LEU A 1 188 ? 9.119 -13.218 -7.764 1.00 92.50 188 LEU A C 1
ATOM 1525 O O . LEU A 1 188 ? 9.473 -13.129 -6.587 1.00 92.50 188 LEU A O 1
ATOM 1529 N N . ASN A 1 189 ? 9.552 -14.206 -8.556 1.00 93.19 189 ASN A N 1
ATOM 1530 C CA . ASN A 1 189 ? 10.483 -15.233 -8.095 1.00 93.19 189 ASN A CA 1
ATOM 1531 C C . ASN A 1 189 ? 11.806 -14.616 -7.612 1.00 93.19 189 ASN A C 1
ATOM 1533 O O . ASN A 1 189 ? 12.294 -13.618 -8.139 1.00 93.19 189 ASN A O 1
ATOM 1537 N N . LYS A 1 190 ? 12.439 -15.260 -6.622 1.00 86.69 190 LYS A N 1
ATOM 1538 C CA . LYS A 1 190 ? 13.722 -14.795 -6.059 1.00 86.69 190 LYS A CA 1
ATOM 1539 C C . LYS A 1 190 ? 14.888 -14.877 -7.054 1.00 86.69 190 LYS A C 1
ATOM 1541 O O . LYS A 1 190 ? 15.876 -14.174 -6.859 1.00 86.69 190 LYS A O 1
ATOM 1546 N N . LYS A 1 191 ? 14.795 -15.762 -8.051 1.00 87.56 191 LYS A N 1
ATOM 1547 C CA . LYS A 1 191 ? 15.792 -16.017 -9.100 1.00 87.56 191 LYS A CA 1
ATOM 1548 C C . LYS A 1 191 ? 15.072 -16.214 -10.436 1.00 87.56 191 LYS A C 1
ATOM 1550 O O . LYS A 1 191 ? 13.945 -16.707 -10.448 1.00 87.56 191 LYS A O 1
ATOM 1555 N N . GLY A 1 192 ? 15.738 -15.865 -11.532 1.00 88.81 192 GLY A N 1
ATOM 1556 C CA . GLY A 1 192 ? 15.235 -16.033 -12.895 1.00 88.81 192 GLY A CA 1
ATOM 1557 C C . GLY A 1 192 ? 15.689 -14.902 -13.816 1.00 88.81 192 GLY A C 1
ATOM 1558 O O . GLY A 1 192 ? 16.041 -13.819 -13.347 1.00 88.81 192 GLY A O 1
ATOM 1559 N N . ALA A 1 193 ? 15.686 -15.156 -15.121 1.00 92.19 193 ALA A N 1
ATOM 1560 C CA . ALA A 1 193 ? 15.967 -14.139 -16.127 1.00 92.19 193 ALA A CA 1
ATOM 1561 C C . ALA A 1 193 ? 14.884 -13.045 -16.099 1.00 92.19 193 ALA A C 1
ATOM 1563 O O . ALA A 1 193 ? 13.686 -13.335 -16.067 1.00 92.19 193 ALA A O 1
ATOM 1564 N N . GLY A 1 194 ? 15.313 -11.785 -16.040 1.00 94.19 194 GLY A N 1
ATOM 1565 C CA . GLY A 1 194 ? 14.426 -10.627 -16.115 1.00 94.19 194 GLY A CA 1
ATOM 1566 C C . GLY A 1 194 ? 13.372 -10.486 -15.004 1.00 94.19 194 GLY A C 1
ATOM 1567 O O . GLY A 1 194 ? 12.434 -9.716 -15.178 1.00 94.19 194 GLY A O 1
ATOM 1568 N N . VAL A 1 195 ? 13.458 -11.215 -13.881 1.00 96.06 195 VAL A N 1
ATOM 1569 C CA . VAL A 1 195 ? 12.469 -11.093 -12.785 1.00 96.06 195 VAL A CA 1
ATOM 1570 C C . VAL A 1 195 ? 12.491 -9.699 -12.145 1.00 96.06 195 VAL A C 1
ATOM 1572 O O . VAL A 1 195 ? 13.511 -9.006 -12.191 1.00 96.06 195 VAL A O 1
ATOM 1575 N N . VAL A 1 196 ? 11.406 -9.320 -11.458 1.00 94.75 196 VAL A N 1
ATOM 1576 C CA . VAL A 1 196 ? 11.258 -8.013 -10.780 1.00 94.75 196 VAL A CA 1
ATOM 1577 C C . VAL A 1 196 ? 12.450 -7.710 -9.874 1.00 94.75 196 VAL A C 1
ATOM 1579 O O . VAL A 1 196 ? 12.971 -6.599 -9.877 1.00 94.75 196 VAL A O 1
ATOM 1582 N N . ARG A 1 197 ? 12.944 -8.706 -9.132 1.00 92.56 197 ARG A N 1
ATOM 1583 C CA . ARG A 1 197 ? 14.108 -8.519 -8.261 1.00 92.56 197 ARG A CA 1
ATOM 1584 C C . ARG A 1 197 ? 15.350 -8.057 -9.029 1.00 92.56 197 ARG A C 1
ATOM 1586 O O . ARG A 1 197 ? 16.034 -7.170 -8.533 1.00 92.56 197 ARG A O 1
ATOM 1593 N N . ARG A 1 198 ? 15.626 -8.639 -10.201 1.00 93.62 198 ARG A N 1
ATOM 1594 C CA . ARG A 1 198 ? 16.773 -8.282 -11.052 1.00 93.62 198 ARG A CA 1
ATOM 1595 C C . ARG A 1 198 ? 16.592 -6.891 -11.650 1.00 93.62 198 ARG A C 1
ATOM 1597 O O . ARG A 1 198 ? 17.506 -6.077 -11.590 1.00 93.62 198 ARG A O 1
ATOM 1604 N N . PHE A 1 199 ? 15.387 -6.595 -12.142 1.00 95.00 199 PHE A N 1
ATOM 1605 C CA . PHE A 1 199 ? 15.023 -5.260 -12.621 1.00 95.00 199 PHE A CA 1
ATOM 1606 C C . PHE A 1 199 ? 15.339 -4.185 -11.575 1.00 95.00 199 PHE A C 1
ATOM 1608 O O . PHE A 1 199 ? 16.107 -3.267 -11.831 1.00 95.00 199 PHE A O 1
ATOM 1615 N N . VAL A 1 200 ? 14.802 -4.341 -10.364 1.00 92.44 200 VAL A N 1
ATOM 1616 C CA . VAL A 1 200 ? 14.855 -3.310 -9.318 1.00 92.44 200 VAL A CA 1
ATOM 1617 C C . VAL A 1 200 ? 16.216 -3.223 -8.635 1.00 92.44 200 VAL A C 1
ATOM 1619 O O . VAL A 1 200 ? 16.644 -2.131 -8.271 1.00 92.44 200 VAL A O 1
ATOM 1622 N N . LYS A 1 201 ? 16.872 -4.360 -8.374 1.00 91.06 201 LYS A N 1
ATOM 1623 C CA . LYS A 1 201 ? 18.104 -4.380 -7.571 1.00 91.06 201 LYS A CA 1
ATOM 1624 C C . LYS A 1 201 ? 19.370 -4.194 -8.387 1.00 91.06 201 LYS A C 1
ATOM 1626 O O . LYS A 1 201 ? 20.323 -3.657 -7.830 1.00 91.06 201 LYS A O 1
ATOM 1631 N N . ASP A 1 202 ? 19.355 -4.616 -9.647 1.00 92.38 202 ASP A N 1
ATOM 1632 C CA . ASP A 1 202 ? 20.566 -4.706 -10.456 1.00 92.38 202 ASP A CA 1
ATOM 1633 C C . ASP A 1 202 ? 20.500 -3.704 -11.618 1.00 92.38 202 ASP A C 1
ATOM 1635 O O . ASP A 1 202 ? 21.350 -2.823 -11.719 1.00 92.38 202 ASP A O 1
ATOM 1639 N N . ILE A 1 203 ? 19.443 -3.767 -12.439 1.00 94.94 203 ILE A N 1
ATOM 1640 C CA . ILE A 1 203 ? 19.352 -2.976 -13.679 1.00 94.94 203 ILE A CA 1
ATOM 1641 C C . ILE A 1 203 ? 19.047 -1.500 -13.422 1.00 94.94 203 ILE A C 1
ATOM 1643 O O . ILE A 1 203 ? 19.747 -0.631 -13.933 1.00 94.94 203 ILE A O 1
ATOM 1647 N N . ILE A 1 204 ? 18.023 -1.196 -12.620 1.00 94.62 204 ILE A N 1
ATOM 1648 C CA . ILE A 1 204 ? 17.637 0.195 -12.356 1.00 94.62 204 ILE A CA 1
ATOM 1649 C C . ILE A 1 204 ? 18.789 1.002 -11.732 1.00 94.62 204 ILE A C 1
ATOM 1651 O O . ILE A 1 204 ? 19.095 2.063 -12.274 1.00 94.62 204 ILE A O 1
ATOM 1655 N N . PRO A 1 205 ? 19.491 0.525 -10.682 1.00 92.69 205 PRO A N 1
ATOM 1656 C CA . PRO A 1 205 ? 20.631 1.254 -10.129 1.00 92.69 205 PRO A CA 1
ATOM 1657 C C . PRO A 1 205 ? 21.765 1.458 -11.134 1.00 92.69 205 PRO A C 1
ATOM 1659 O O . PRO A 1 205 ? 22.366 2.527 -11.150 1.00 92.69 205 PRO A O 1
ATOM 1662 N N . GLN A 1 206 ? 22.035 0.469 -11.995 1.00 93.88 206 GLN A N 1
ATOM 1663 C CA . GLN A 1 206 ? 23.024 0.614 -13.061 1.00 93.88 206 GLN A CA 1
ATOM 1664 C C . GLN A 1 206 ? 22.619 1.720 -14.042 1.00 93.88 206 GLN A C 1
ATOM 1666 O O . GLN A 1 206 ? 23.427 2.583 -14.368 1.00 93.88 206 GLN A O 1
ATOM 1671 N N . PHE A 1 207 ? 21.362 1.734 -14.488 1.00 94.75 207 PHE A N 1
ATOM 1672 C CA . PHE A 1 207 ? 20.885 2.740 -15.435 1.00 94.75 207 PHE A CA 1
ATOM 1673 C C . PHE A 1 207 ? 20.840 4.143 -14.830 1.00 94.75 207 PHE A C 1
ATOM 1675 O O . PHE A 1 207 ? 21.134 5.104 -15.533 1.00 94.75 207 PHE A O 1
ATOM 1682 N N . GLN A 1 208 ? 20.553 4.274 -13.533 1.00 93.00 208 GLN A N 1
ATOM 1683 C CA . GLN A 1 208 ? 20.592 5.562 -12.830 1.00 93.00 208 GLN A CA 1
ATOM 1684 C C . GLN A 1 208 ? 21.983 6.221 -12.844 1.00 93.00 208 GLN A C 1
ATOM 1686 O O . GLN A 1 208 ? 22.075 7.425 -12.627 1.00 93.00 208 GLN A O 1
ATOM 1691 N N . MET A 1 209 ? 23.062 5.475 -13.119 1.00 93.75 209 MET A N 1
ATOM 1692 C CA . MET A 1 209 ? 24.409 6.044 -13.277 1.00 93.75 209 MET A CA 1
ATOM 1693 C C . MET A 1 209 ? 24.613 6.767 -14.615 1.00 93.75 209 MET A C 1
ATOM 1695 O O . MET A 1 209 ? 25.592 7.493 -14.771 1.00 93.75 209 MET A O 1
ATOM 1699 N N . THR A 1 210 ? 23.737 6.542 -15.597 1.00 95.06 210 THR A N 1
ATOM 1700 C CA . THR A 1 210 ? 23.918 7.017 -16.980 1.00 95.06 210 THR A CA 1
ATOM 1701 C C . THR A 1 210 ? 22.710 7.791 -17.500 1.00 95.06 210 THR A C 1
ATOM 1703 O O . THR A 1 210 ? 22.871 8.702 -18.307 1.00 95.06 210 THR A O 1
ATOM 1706 N N . TYR A 1 211 ? 21.507 7.462 -17.032 1.00 93.50 211 TYR A N 1
ATOM 1707 C CA . TYR A 1 211 ? 20.249 8.011 -17.521 1.00 93.50 211 TYR A CA 1
ATOM 1708 C C . TYR A 1 211 ? 19.445 8.661 -16.395 1.00 93.50 211 TYR A C 1
ATOM 1710 O O . TYR A 1 211 ? 19.356 8.128 -15.287 1.00 93.50 211 TYR A O 1
ATOM 1718 N N . ASP A 1 212 ? 18.755 9.757 -16.713 1.00 91.56 212 ASP A N 1
ATOM 1719 C CA . ASP A 1 212 ? 17.684 10.270 -15.861 1.00 91.56 212 ASP A CA 1
ATOM 1720 C C . ASP A 1 212 ? 16.396 9.467 -16.095 1.00 91.56 212 ASP A C 1
ATOM 1722 O O . ASP A 1 212 ? 15.550 9.807 -16.925 1.00 91.56 212 ASP A O 1
ATOM 1726 N N . LEU A 1 213 ? 16.238 8.381 -15.339 1.00 90.88 213 LEU A N 1
ATOM 1727 C CA . LEU A 1 213 ? 15.077 7.493 -15.446 1.00 90.88 213 LEU A CA 1
ATOM 1728 C C . LEU A 1 213 ? 13.743 8.158 -15.075 1.00 90.88 213 LEU A C 1
ATOM 1730 O O . LEU A 1 213 ? 12.690 7.626 -15.428 1.00 90.88 213 LEU A O 1
ATOM 1734 N N . ASN A 1 214 ? 13.754 9.298 -14.375 1.00 84.50 214 ASN A N 1
ATOM 1735 C CA . ASN A 1 214 ? 12.526 10.030 -14.058 1.00 84.50 214 ASN A CA 1
ATOM 1736 C C . ASN A 1 214 ? 12.030 10.863 -15.245 1.00 84.50 214 ASN A C 1
ATOM 1738 O O . ASN A 1 214 ? 10.823 11.074 -15.367 1.00 84.50 214 ASN A O 1
ATOM 1742 N N . ALA A 1 215 ? 12.940 11.292 -16.123 1.00 90.75 215 ALA A N 1
ATOM 1743 C CA . ALA A 1 215 ? 12.615 11.978 -17.371 1.00 90.75 215 ALA A CA 1
ATOM 1744 C C . ALA A 1 215 ? 12.234 11.010 -18.507 1.00 90.75 215 ALA A C 1
ATOM 1746 O O . ALA A 1 215 ? 11.654 11.424 -19.511 1.00 90.75 215 ALA A O 1
ATOM 1747 N N . MET A 1 216 ? 12.537 9.717 -18.362 1.00 95.75 216 MET A N 1
ATOM 1748 C CA . MET A 1 216 ? 12.236 8.701 -19.368 1.00 95.75 216 MET A CA 1
ATOM 1749 C C . MET A 1 216 ? 10.816 8.140 -19.237 1.00 95.75 216 MET A C 1
ATOM 1751 O O . MET A 1 216 ? 10.298 7.883 -18.149 1.00 95.75 216 MET A O 1
ATOM 1755 N N . SER A 1 217 ? 10.192 7.861 -20.381 1.00 96.19 217 SER A N 1
ATOM 1756 C CA . SER A 1 217 ? 8.970 7.061 -20.432 1.00 96.19 217 SER A CA 1
ATOM 1757 C C . SER A 1 217 ? 9.262 5.587 -20.134 1.00 96.19 217 SER A C 1
ATOM 1759 O O . SER A 1 217 ? 10.363 5.086 -20.363 1.00 96.19 217 SER A O 1
ATOM 1761 N N . GLY A 1 218 ? 8.243 4.850 -19.684 1.00 96.06 218 GLY A N 1
ATOM 1762 C CA . GLY A 1 218 ? 8.402 3.418 -19.421 1.00 96.06 218 GLY A CA 1
ATOM 1763 C C . GLY A 1 218 ? 8.794 2.597 -20.652 1.00 96.06 218 GLY A C 1
ATOM 1764 O O . GLY A 1 218 ? 9.517 1.624 -20.496 1.00 96.06 218 GLY A O 1
ATOM 1765 N N . ASN A 1 219 ? 8.375 2.998 -21.860 1.00 97.44 219 ASN A N 1
ATOM 1766 C CA . ASN A 1 219 ? 8.787 2.322 -23.096 1.00 97.44 219 ASN A CA 1
ATOM 1767 C C . ASN A 1 219 ? 10.285 2.519 -23.354 1.00 97.44 219 ASN A C 1
ATOM 1769 O O . ASN A 1 219 ? 10.988 1.541 -23.548 1.00 97.44 219 ASN A O 1
ATOM 1773 N N . GLN A 1 220 ? 10.788 3.754 -23.236 1.00 97.75 220 GLN A N 1
ATOM 1774 C CA . GLN A 1 220 ? 12.218 4.026 -23.425 1.00 97.75 220 GLN A CA 1
ATOM 1775 C C . GLN A 1 220 ? 13.083 3.255 -22.423 1.00 97.75 220 GLN A C 1
ATOM 1777 O O . GLN A 1 220 ? 14.157 2.790 -22.776 1.00 97.75 220 GLN A O 1
ATOM 1782 N N . ILE A 1 221 ? 12.622 3.095 -21.176 1.00 97.50 221 ILE A N 1
ATOM 1783 C CA . ILE A 1 221 ? 13.330 2.261 -20.195 1.00 97.50 221 ILE A CA 1
ATOM 1784 C C . ILE A 1 221 ? 13.309 0.793 -20.626 1.00 97.50 221 ILE A C 1
ATOM 1786 O O . ILE A 1 221 ? 14.340 0.137 -20.531 1.00 97.50 221 ILE A O 1
ATOM 1790 N N . VAL A 1 222 ? 12.165 0.280 -21.095 1.00 97.75 222 VAL A N 1
ATOM 1791 C CA . VAL A 1 222 ? 12.037 -1.100 -21.592 1.00 97.75 222 VAL A CA 1
ATOM 1792 C C . VAL A 1 222 ? 12.955 -1.360 -22.787 1.00 97.75 222 VAL A C 1
ATOM 1794 O O . VAL A 1 222 ? 13.591 -2.409 -22.821 1.00 97.75 222 VAL A O 1
ATOM 1797 N N . ASP A 1 223 ? 13.084 -0.406 -23.706 1.00 97.06 223 ASP A N 1
ATOM 1798 C CA . ASP A 1 223 ? 13.922 -0.528 -24.906 1.00 97.06 223 ASP A CA 1
ATOM 1799 C C . ASP A 1 223 ? 15.426 -0.610 -24.587 1.00 97.06 223 ASP A C 1
ATOM 1801 O O . ASP A 1 223 ? 16.198 -1.159 -25.371 1.00 97.06 223 ASP A O 1
ATOM 1805 N N . LEU A 1 224 ? 15.852 -0.100 -23.425 1.00 96.75 224 LEU A N 1
ATOM 1806 C CA . LEU A 1 224 ? 17.231 -0.221 -22.942 1.00 96.75 224 LEU A CA 1
ATOM 1807 C C . LEU A 1 224 ? 17.517 -1.568 -22.265 1.00 96.75 224 LEU A C 1
ATOM 1809 O O . LEU A 1 224 ? 18.679 -1.881 -21.997 1.00 96.75 224 LEU A O 1
ATOM 1813 N N . LEU A 1 225 ? 16.486 -2.347 -21.920 1.00 97.19 225 LEU A N 1
ATOM 1814 C CA . LEU A 1 225 ? 16.672 -3.546 -21.111 1.00 97.19 225 LEU A CA 1
ATOM 1815 C C . LEU A 1 225 ? 17.426 -4.640 -21.875 1.00 97.19 225 LEU A C 1
ATOM 1817 O O . LEU A 1 225 ? 17.211 -4.833 -23.072 1.00 97.19 225 LEU A O 1
ATOM 1821 N N . PRO A 1 226 ? 18.254 -5.435 -21.174 1.00 96.44 226 PRO A N 1
ATOM 1822 C CA . PRO A 1 226 ? 18.882 -6.601 -21.776 1.00 96.44 226 PRO A CA 1
ATOM 1823 C C . PRO A 1 226 ? 17.850 -7.592 -22.362 1.00 96.44 226 PRO A C 1
ATOM 1825 O O . PRO A 1 226 ? 16.745 -7.715 -21.821 1.00 96.44 226 PRO A O 1
ATOM 1828 N N . PRO A 1 227 ? 18.212 -8.389 -23.390 1.00 96.12 227 PRO A N 1
ATOM 1829 C CA . PRO A 1 227 ? 17.287 -9.308 -24.076 1.00 96.12 227 PRO A CA 1
ATOM 1830 C C . PRO A 1 227 ? 16.567 -10.319 -23.169 1.00 96.12 227 PRO A C 1
ATOM 1832 O O . PRO A 1 227 ? 15.488 -10.816 -23.480 1.00 96.12 227 PRO A O 1
ATOM 1835 N N . GLU A 1 228 ? 17.137 -10.619 -22.005 1.00 95.19 228 GLU A N 1
ATOM 1836 C CA . GLU A 1 228 ? 16.534 -11.481 -20.984 1.00 95.19 228 GLU A CA 1
ATOM 1837 C C . GLU A 1 228 ? 15.173 -10.982 -20.454 1.00 95.19 228 GLU A C 1
ATOM 1839 O O . GLU A 1 228 ? 14.405 -11.773 -19.903 1.00 95.19 228 GLU A O 1
ATOM 1844 N N . PHE A 1 229 ? 14.860 -9.689 -20.608 1.00 97.06 229 PHE A N 1
ATOM 1845 C CA . PHE A 1 229 ? 13.574 -9.110 -20.214 1.00 97.06 229 PHE A CA 1
ATOM 1846 C C . PHE A 1 229 ? 12.487 -9.285 -21.278 1.00 97.06 229 PHE A C 1
ATOM 1848 O O . PHE A 1 229 ? 11.306 -9.217 -20.936 1.00 97.06 229 PHE A O 1
ATOM 1855 N N . SER A 1 230 ? 12.847 -9.575 -22.534 1.00 94.75 230 SER A N 1
ATOM 1856 C CA . SER A 1 230 ? 11.893 -9.698 -23.646 1.00 94.75 230 SER A CA 1
ATOM 1857 C C . SER A 1 230 ? 10.857 -10.801 -23.422 1.00 94.75 230 SER A C 1
ATOM 1859 O O . SER A 1 230 ? 9.721 -10.671 -23.866 1.00 94.75 230 SER A O 1
ATOM 1861 N N . TYR A 1 231 ? 11.200 -11.844 -22.655 1.00 93.44 231 TYR A N 1
ATOM 1862 C CA . TYR A 1 231 ? 10.257 -12.888 -22.232 1.00 93.44 231 TYR A CA 1
ATOM 1863 C C . TYR A 1 231 ? 9.009 -12.319 -21.532 1.00 93.44 231 TYR A C 1
ATOM 1865 O O . TYR A 1 231 ? 7.917 -12.866 -21.664 1.00 93.44 231 TYR A O 1
ATOM 1873 N N . TRP A 1 232 ? 9.150 -11.202 -20.815 1.00 95.88 232 TRP A N 1
ATOM 1874 C CA . TRP A 1 232 ? 8.066 -10.568 -20.068 1.00 95.88 232 TRP A CA 1
ATOM 1875 C C . TRP A 1 232 ? 7.187 -9.649 -20.920 1.00 95.88 232 TRP A C 1
ATOM 1877 O O . TRP A 1 232 ? 6.195 -9.143 -20.411 1.00 95.88 232 TRP A O 1
ATOM 1887 N N . LEU A 1 233 ? 7.483 -9.432 -22.201 1.00 92.88 233 LEU A N 1
ATOM 1888 C CA . LEU A 1 233 ? 6.637 -8.606 -23.075 1.00 92.88 233 LEU A CA 1
ATOM 1889 C C . LEU A 1 233 ? 5.425 -9.367 -23.633 1.00 92.88 233 LEU A C 1
ATOM 1891 O O . LEU A 1 233 ? 4.460 -8.738 -24.066 1.00 92.88 233 LEU A O 1
ATOM 1895 N N . TYR A 1 234 ? 5.451 -10.699 -23.557 1.00 79.94 234 TYR A N 1
ATOM 1896 C CA . TYR A 1 234 ? 4.409 -11.595 -24.062 1.00 79.94 234 TYR A CA 1
ATOM 1897 C C . TYR A 1 234 ? 3.437 -12.059 -22.964 1.00 79.94 234 TYR A C 1
ATOM 1899 O O . TYR A 1 234 ? 3.793 -12.013 -21.757 1.00 79.94 234 TYR A O 1
#

Secondary structure (DSSP, 8-state):
--EEE-HHHHHHHHHHHHHHHTTS-SS--TTGGG-TTTEEE-STT--------SSHHHHHHHHHHHHTTSSS--SS-HHHHHHHHHHTHHHHS-EETTEE----GGGTS--SS-HHHHTT-TTHHHHHHHHHHGGGGGGGG-S-TTS--HHHHHHTTSHHHHT-HHHHHHHHHHHEETTTTEEPTTTT-SSSTT-HHHIIIIIHHHHHTTS-TTTS-HHHHHHTS-GGGGGGG-

Sequence (234 aa):
MLREFTETGLEVFRTFLSETREGNREGFPDEILNSPNHTNLLGPGVNIKKRVFTTKKEMVLYIHKNLSRLSVIPIPNVGLWSWLAAFYFDSICPLTEGQRKVLENAKYILDTENWRKYNRHLIAAPVRLRIELGDLAEIYLAGPPNKHGDFIEQITGRQEIAVSKGIIKAATILYWDKKKERIKKGALNKKGAGVVRRFVKDIIPQFQMTYDLNAMSGNQIVDLLPPEFSYWLY